Protein AF-A0A1C3NW20-F1 (afdb_monomer)

InterPro domains:
  IPR013974 SAF domain [PF08666] (63-124)
  IPR013974 SAF domain [SM00858] (60-125)

Radius of gyration: 45.61 Å; Cα contacts (8 Å, |Δi|>4): 147; chains: 1; bounding box: 89×59×156 Å

Secondary structure (DSSP, 8-state):
---------------PPPPPP-------TTHHHHHHHHHHHHHHHHHHHHHHHHHH---EEEEEESS-B-TTPBP-GGGEEEEEE---HHHHTTBPBGGGGGGGTTPBBSS-B-TTPBPBTTSBPPS----PPP------TTSSPPP-TT---------------TT------------------------------

Nearest PDB structures (foldseek):
  1b7j-assembly1_A  TM=8.913E-01  e=4.590E-04  Zoarces americanus
  2wqp-assembly1_A-2  TM=8.809E-01  e=3.814E-04  Neisseria meningitidis serogroup B
  9msi-assembly1_A  TM=8.848E-01  e=1.484E-03  Zoarces americanus
  1wvo-assembly1_A  TM=7.548E-01  e=4.239E-03  Homo sapiens
  3upy-assembly1_B  TM=7.332E-01  e=3.915E-02  Brucella abortus 2308

Organism: NCBI:txid1839754

Sequence (197 aa):
MTGLTPAVAVSEKPAAPPSPPARRLTPPRWRDSRLLVGVLLVLVSVVVGARLFATADRSHDWVAATVDLPAGHVVVAANLTTTSARLRSTTADRYFPGERRSALVGAMLARPVSAGELLSGADFVRDTVSPTRLVAIVVKDGRAPALTPGDHVDVFVLQRSGMAPAGAAAAGAAGAGAVAGCRSADWAGAAHAERQW

Solvent-accessible surface area (backbone atoms only — not comparable to full-atom values): 13302 Å² total; per-residue (Å²): 136,88,81,88,76,81,82,80,78,80,80,78,73,78,84,74,78,89,75,80,81,85,80,77,81,71,83,70,89,65,54,59,63,61,48,49,53,51,51,50,52,50,50,50,50,50,52,51,50,50,49,53,50,55,68,70,63,62,60,44,49,26,28,19,28,63,44,72,42,39,41,66,40,64,38,46,73,87,45,52,41,71,44,76,45,77,66,58,75,90,58,43,80,49,41,45,47,39,90,54,52,72,77,47,48,71,41,36,25,61,41,67,46,50,53,69,38,70,46,38,73,80,40,40,61,61,92,80,60,70,92,75,80,89,75,88,81,86,76,61,91,88,75,63,76,95,80,58,96,60,65,87,78,89,84,83,84,82,78,79,92,61,91,72,72,92,80,75,76,90,82,81,78,91,75,74,78,79,74,76,73,77,72,77,75,80,74,80,78,85,79,89,75,79,89,85,135

pLDDT: mean 72.37, std 17.54, range [33.38, 97.56]

Structure (mmCIF, N/CA/C/O backbone):
data_AF-A0A1C3NW20-F1
#
_entry.id   AF-A0A1C3NW20-F1
#
loop_
_atom_site.group_PDB
_atom_site.id
_atom_site.type_symbol
_atom_site.label_atom_id
_atom_site.label_alt_id
_atom_site.label_comp_id
_atom_site.label_asym_id
_atom_site.label_entity_id
_atom_site.label_seq_id
_atom_site.pdbx_PDB_ins_code
_atom_site.Cartn_x
_atom_site.Cartn_y
_atom_site.Cartn_z
_atom_site.occupancy
_atom_site.B_iso_or_equiv
_atom_site.auth_seq_id
_atom_site.auth_comp_id
_atom_site.auth_asym_id
_atom_site.auth_atom_id
_atom_site.pdbx_PDB_model_num
ATOM 1 N N . MET A 1 1 ? -49.509 -20.116 124.103 1.00 44.12 1 MET A N 1
ATOM 2 C CA . MET A 1 1 ? -49.914 -20.685 122.802 1.00 44.12 1 MET A CA 1
ATOM 3 C C . MET A 1 1 ? -50.180 -19.518 121.862 1.00 44.12 1 MET A C 1
ATOM 5 O O . MET A 1 1 ? -51.130 -18.790 122.083 1.00 44.12 1 MET A O 1
ATOM 9 N N . THR A 1 2 ? -49.133 -19.037 121.195 1.00 56.06 2 THR A N 1
ATOM 10 C CA . THR A 1 2 ? -48.871 -19.230 119.753 1.00 56.06 2 THR A CA 1
ATOM 11 C C . THR A 1 2 ? -49.855 -18.475 118.860 1.00 56.06 2 THR A C 1
ATOM 13 O O . THR A 1 2 ? -51.002 -18.870 118.706 1.00 56.06 2 THR A O 1
ATOM 16 N N . GLY A 1 3 ? -49.346 -17.411 118.245 1.00 51.25 3 GLY A N 1
ATOM 17 C CA . GLY A 1 3 ? -50.003 -16.638 117.199 1.00 51.25 3 GLY A CA 1
ATOM 18 C C . GLY A 1 3 ? -49.001 -15.660 116.593 1.00 51.25 3 GLY A C 1
ATOM 19 O O . GLY A 1 3 ? -49.115 -14.458 116.788 1.00 51.25 3 GLY A O 1
ATOM 20 N N . LEU A 1 4 ? -47.953 -16.188 115.951 1.00 57.50 4 LEU A N 1
ATOM 21 C CA . LEU A 1 4 ? -47.067 -15.410 115.085 1.00 57.50 4 LEU A CA 1
ATOM 22 C C . LEU A 1 4 ? -47.855 -15.065 113.820 1.00 57.50 4 LEU A C 1
ATOM 24 O O . LEU A 1 4 ? -48.080 -15.934 112.980 1.00 57.50 4 LEU A O 1
ATOM 28 N N . THR A 1 5 ? -48.278 -13.813 113.687 1.00 70.94 5 THR A N 1
ATOM 29 C CA . THR A 1 5 ? -48.803 -13.297 112.421 1.00 70.94 5 THR A CA 1
ATOM 30 C C . THR A 1 5 ? -47.618 -12.797 111.589 1.00 70.94 5 THR A C 1
ATOM 32 O O . THR A 1 5 ? -46.845 -11.973 112.083 1.00 70.94 5 THR A O 1
ATOM 35 N N . PRO A 1 6 ? -47.414 -13.300 110.361 1.00 67.69 6 PRO A N 1
ATOM 36 C CA . PRO A 1 6 ? -46.265 -12.942 109.542 1.00 67.69 6 PRO A CA 1
ATOM 37 C C . PRO A 1 6 ? -46.377 -11.501 109.036 1.00 67.69 6 PRO A C 1
ATOM 39 O O . PRO A 1 6 ? -47.430 -11.061 108.575 1.00 67.69 6 PRO A O 1
ATOM 42 N N . ALA A 1 7 ? -45.259 -10.780 109.097 1.00 60.03 7 ALA A N 1
ATOM 43 C CA . ALA A 1 7 ? -45.099 -9.487 108.457 1.00 60.03 7 ALA A CA 1
ATOM 44 C C . ALA A 1 7 ? -45.099 -9.678 106.932 1.00 60.03 7 ALA A C 1
ATOM 46 O O . ALA A 1 7 ? -44.186 -10.283 106.369 1.00 60.03 7 ALA A O 1
ATOM 47 N N . VAL A 1 8 ? -46.128 -9.168 106.255 1.00 64.69 8 VAL A N 1
ATOM 48 C CA . VAL A 1 8 ? -46.128 -9.023 104.797 1.00 64.69 8 VAL A CA 1
ATOM 49 C C . VAL A 1 8 ? -45.186 -7.873 104.455 1.00 64.69 8 VAL A C 1
ATOM 51 O O . VAL A 1 8 ? -45.525 -6.704 104.617 1.00 64.69 8 VAL A O 1
ATOM 54 N N . ALA A 1 9 ? -43.980 -8.205 104.000 1.00 59.81 9 ALA A N 1
ATOM 55 C CA . ALA A 1 9 ? -43.104 -7.249 103.342 1.00 59.81 9 ALA A CA 1
ATOM 56 C C . ALA A 1 9 ? -43.677 -6.959 101.947 1.00 59.81 9 ALA A C 1
ATOM 58 O O . ALA A 1 9 ? -43.598 -7.790 101.041 1.00 59.81 9 ALA A O 1
ATOM 59 N N . VAL A 1 10 ? -44.292 -5.788 101.778 1.00 64.75 10 VAL A N 1
ATOM 60 C CA . VAL A 1 10 ? -44.679 -5.272 100.463 1.00 64.75 10 VAL A CA 1
ATOM 61 C C . VAL A 1 10 ? -43.393 -4.950 99.705 1.00 64.75 10 VAL A C 1
ATOM 63 O O . VAL A 1 10 ? -42.645 -4.049 100.070 1.00 64.75 10 VAL A O 1
ATOM 66 N N . SER A 1 11 ? -43.104 -5.739 98.673 1.00 58.38 11 SER A N 1
ATOM 67 C CA . SER A 1 11 ? -41.983 -5.508 97.766 1.00 58.38 11 SER A CA 1
ATOM 68 C C . SER A 1 11 ? -42.363 -4.369 96.818 1.00 58.38 11 SER A C 1
ATOM 70 O O . SER A 1 11 ? -43.006 -4.580 95.789 1.00 58.38 11 SER A O 1
ATOM 72 N N . GLU A 1 12 ? -42.037 -3.137 97.200 1.00 62.25 12 GLU A N 1
ATOM 73 C CA . GLU A 1 12 ? -42.232 -1.966 96.350 1.00 62.25 12 GLU A CA 1
ATOM 74 C C . GLU A 1 12 ? -41.162 -1.985 95.247 1.00 62.25 12 GLU A C 1
ATOM 76 O O . GLU A 1 12 ? -40.008 -1.600 95.432 1.00 62.25 12 GLU A O 1
ATOM 81 N N . LYS A 1 13 ? -41.525 -2.549 94.090 1.00 57.31 13 LYS A N 1
ATOM 82 C CA . LYS A 1 13 ? -40.693 -2.558 92.885 1.00 57.31 13 LYS A CA 1
ATOM 83 C C . LYS A 1 13 ? -40.463 -1.103 92.446 1.00 57.31 13 LYS A C 1
ATOM 85 O O . LYS A 1 13 ? -41.448 -0.436 92.127 1.00 57.31 13 LYS A O 1
ATOM 90 N N . PRO A 1 14 ? -39.214 -0.605 92.377 1.00 58.75 14 PRO A N 1
ATOM 91 C CA . PRO A 1 14 ? -38.958 0.771 91.970 1.00 58.75 14 PRO A CA 1
ATOM 92 C C . PRO A 1 14 ? -39.521 1.024 90.570 1.00 58.75 14 PRO A C 1
ATOM 94 O O . PRO A 1 14 ? -39.273 0.247 89.642 1.00 58.75 14 PRO A O 1
ATOM 97 N N . ALA A 1 15 ? -40.287 2.103 90.418 1.00 66.25 15 ALA A N 1
ATOM 98 C CA . ALA A 1 15 ? -40.759 2.566 89.122 1.00 66.25 15 ALA A CA 1
ATOM 99 C C . ALA A 1 15 ? -39.546 2.904 88.238 1.00 66.25 15 ALA A C 1
ATOM 101 O O . ALA A 1 15 ? -38.813 3.857 88.498 1.00 66.25 15 ALA A O 1
ATOM 102 N N . ALA A 1 16 ? -39.307 2.088 87.209 1.00 68.81 16 ALA A N 1
ATOM 103 C CA . ALA A 1 16 ? -38.271 2.350 86.219 1.00 68.81 16 ALA A CA 1
ATOM 104 C C . ALA A 1 16 ? -38.636 3.609 85.404 1.00 68.81 16 ALA A C 1
ATOM 106 O O . ALA A 1 16 ? -39.808 3.778 85.052 1.00 68.81 16 ALA A O 1
ATOM 107 N N . PRO A 1 17 ? -37.670 4.492 85.088 1.00 71.56 17 PRO A N 1
ATOM 108 C CA . PRO A 1 17 ? -37.952 5.716 84.348 1.00 71.56 17 PRO A CA 1
ATOM 109 C C . PRO A 1 17 ? -38.406 5.403 82.909 1.00 71.56 17 PRO A C 1
ATOM 111 O O . PRO A 1 17 ? -37.966 4.405 82.330 1.00 71.56 17 PRO A O 1
ATOM 114 N N . PRO A 1 18 ? -39.263 6.247 82.302 1.00 72.38 18 PRO A N 1
ATOM 115 C CA . PRO A 1 18 ? -39.730 6.047 80.935 1.00 72.38 18 PRO A CA 1
ATOM 116 C C . PRO A 1 18 ? -38.555 6.140 79.953 1.00 72.38 18 PRO A C 1
ATOM 118 O O . PRO A 1 18 ? -37.886 7.169 79.850 1.00 72.38 18 PRO A O 1
ATOM 121 N N . SER A 1 19 ? -38.295 5.054 79.226 1.00 70.94 19 SER A N 1
ATOM 122 C CA . SER A 1 19 ? -37.288 5.010 78.169 1.00 70.94 19 SER A CA 1
ATOM 123 C C . SER A 1 19 ? -37.811 5.686 76.889 1.00 70.94 19 SER A C 1
ATOM 125 O O . SER A 1 19 ? -38.985 5.535 76.541 1.00 70.94 19 SER A O 1
ATOM 127 N N . PRO A 1 20 ? -36.970 6.463 76.178 1.00 76.00 20 PRO A N 1
ATOM 128 C CA . PRO A 1 20 ? -37.405 7.229 75.015 1.00 76.00 20 PRO A CA 1
ATOM 129 C C . PRO A 1 20 ? -37.846 6.309 73.862 1.00 76.00 20 PRO A C 1
ATOM 131 O O . PRO A 1 20 ? -37.256 5.244 73.658 1.00 76.00 20 PRO A O 1
ATOM 134 N N . PRO A 1 21 ? -38.866 6.707 73.078 1.00 71.00 21 PRO A N 1
ATOM 135 C CA . PRO A 1 21 ? -39.421 5.866 72.025 1.00 71.00 21 PRO A CA 1
ATOM 136 C C . 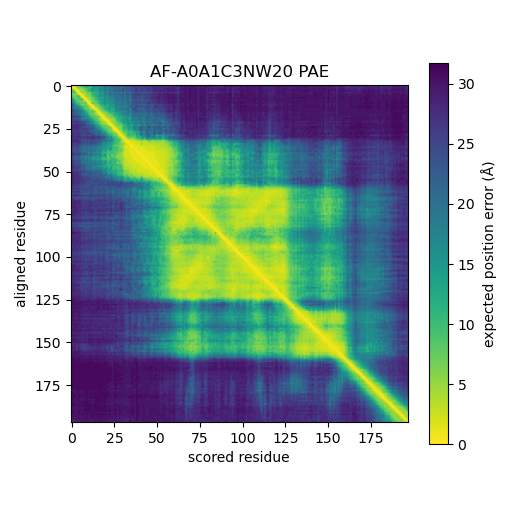PRO A 1 21 ? -38.376 5.548 70.949 1.00 71.00 21 PRO A C 1
ATOM 138 O O . PRO A 1 21 ? -37.660 6.425 70.460 1.00 71.00 21 PRO A O 1
ATOM 141 N N . ALA A 1 22 ? -38.312 4.274 70.553 1.00 70.38 22 ALA A N 1
ATOM 142 C CA . ALA A 1 22 ? -37.385 3.775 69.546 1.00 70.38 22 ALA A CA 1
ATOM 143 C C . ALA A 1 22 ? -37.666 4.409 68.171 1.00 70.38 22 ALA A C 1
ATOM 145 O O . ALA A 1 22 ? -38.625 4.065 67.476 1.00 70.38 22 ALA A O 1
ATOM 146 N N . ARG A 1 23 ? -36.801 5.337 67.760 1.00 65.19 23 ARG A N 1
ATOM 147 C CA . ARG A 1 23 ? -36.881 6.020 66.467 1.00 65.19 23 ARG A CA 1
ATOM 148 C C . ARG A 1 23 ? -36.368 5.089 65.366 1.00 65.19 23 ARG A C 1
ATOM 150 O O . ARG A 1 23 ? -35.165 4.971 65.149 1.00 65.19 23 ARG A O 1
ATOM 157 N N . ARG A 1 24 ? -37.282 4.404 64.673 1.00 68.06 24 ARG A N 1
ATOM 158 C CA . ARG A 1 24 ? -36.949 3.612 63.479 1.00 68.06 24 ARG A CA 1
ATOM 159 C C . ARG A 1 24 ? -36.437 4.552 62.389 1.00 68.06 24 ARG A C 1
ATOM 161 O O . ARG A 1 24 ? -37.110 5.509 62.015 1.00 68.06 24 ARG A O 1
ATOM 168 N N . LEU A 1 25 ? -35.228 4.285 61.907 1.00 65.50 25 LEU A N 1
ATOM 169 C CA . LEU A 1 25 ? -34.622 5.016 60.802 1.00 65.50 25 LEU A CA 1
ATOM 170 C C . LEU A 1 25 ? -35.363 4.646 59.513 1.00 65.50 25 LEU A C 1
ATOM 172 O O . LEU A 1 25 ? -35.169 3.564 58.963 1.00 65.50 25 LEU A O 1
ATOM 176 N N . THR A 1 26 ? -36.233 5.538 59.043 1.00 64.25 26 THR A N 1
ATOM 177 C CA . THR A 1 26 ? -36.821 5.441 57.704 1.00 64.25 26 THR A CA 1
ATOM 178 C C . THR A 1 26 ? -35.690 5.472 56.671 1.00 64.25 26 THR A C 1
ATOM 180 O O . THR A 1 26 ? -34.837 6.363 56.751 1.00 64.25 26 THR A O 1
ATOM 183 N N . PRO A 1 27 ? -35.645 4.537 55.703 1.00 59.59 27 PRO A N 1
ATOM 184 C CA . PRO A 1 27 ? -34.605 4.538 54.686 1.00 59.59 27 PRO A CA 1
ATOM 185 C C . PRO A 1 27 ? -34.677 5.851 53.887 1.00 59.59 27 PRO A C 1
ATOM 187 O O . PRO A 1 27 ? -35.744 6.210 53.379 1.00 59.59 27 PRO A O 1
ATOM 190 N N . PRO A 1 28 ? -33.573 6.610 53.790 1.00 59.81 28 PRO A N 1
ATOM 191 C CA . PRO A 1 28 ? -33.590 7.915 53.151 1.00 59.81 28 PRO A CA 1
ATOM 192 C C . PRO A 1 28 ? -33.742 7.761 51.631 1.00 59.81 28 PRO A C 1
ATOM 194 O O . PRO A 1 28 ? -32.767 7.491 50.932 1.00 59.81 28 PRO A O 1
ATOM 197 N N . ARG A 1 29 ? -34.947 8.027 51.101 1.00 60.78 29 ARG A N 1
ATOM 198 C CA . ARG A 1 29 ? -35.266 8.119 49.651 1.00 60.78 29 ARG A CA 1
ATOM 199 C C . ARG A 1 29 ? -34.625 9.336 48.949 1.00 60.78 29 ARG A C 1
ATOM 201 O O . ARG A 1 29 ? -35.020 9.714 47.858 1.00 60.78 29 ARG A O 1
ATOM 208 N N . TRP A 1 30 ? -33.639 9.969 49.587 1.00 55.12 30 TRP A N 1
ATOM 209 C CA . TRP A 1 30 ? -32.898 11.130 49.081 1.00 55.12 30 TRP A CA 1
ATOM 210 C C . TRP A 1 30 ? -31.513 10.757 48.531 1.00 55.12 30 TRP A C 1
ATOM 212 O O . TRP A 1 30 ? -30.824 11.581 47.935 1.00 55.12 30 TRP A O 1
ATOM 222 N N . ARG A 1 31 ? -31.091 9.498 48.721 1.00 56.81 31 ARG A N 1
ATOM 223 C CA . ARG A 1 31 ? -29.823 8.985 48.189 1.00 56.81 31 ARG A CA 1
ATOM 224 C C . ARG A 1 31 ? -29.805 8.844 46.670 1.00 56.81 31 ARG A C 1
ATOM 226 O O . ARG A 1 31 ? -28.712 8.801 46.114 1.00 56.81 31 ARG A O 1
ATOM 233 N N . ASP A 1 32 ? -30.955 8.864 46.005 1.00 68.12 32 ASP A N 1
ATOM 234 C CA . ASP A 1 32 ? -30.998 8.662 44.558 1.00 68.12 32 ASP A CA 1
ATOM 235 C C . ASP A 1 32 ? -30.478 9.862 43.769 1.00 68.12 32 ASP A C 1
ATOM 237 O O . ASP A 1 32 ? -29.877 9.654 42.727 1.00 68.12 32 ASP A O 1
ATOM 241 N N . SER A 1 33 ? -30.574 11.100 44.272 1.00 76.75 33 SER A N 1
ATOM 242 C CA . SER A 1 33 ? -29.979 12.262 43.589 1.00 76.75 33 SER A CA 1
ATOM 243 C C . SER A 1 33 ? -28.453 12.266 43.690 1.00 76.75 33 SER A C 1
ATOM 245 O O . SER A 1 33 ? -27.768 12.496 42.698 1.00 76.75 33 SER A O 1
ATOM 247 N N . ARG A 1 34 ? -27.897 11.949 44.868 1.00 83.12 34 ARG A N 1
ATOM 248 C CA . ARG A 1 34 ? -26.442 11.827 45.059 1.00 83.12 34 ARG A CA 1
ATOM 249 C C . ARG A 1 34 ? -25.863 10.633 44.299 1.00 83.12 34 ARG A C 1
ATOM 251 O O . ARG A 1 34 ? -24.769 10.755 43.754 1.00 83.12 34 ARG A O 1
ATOM 258 N N . LEU A 1 35 ? -26.592 9.516 44.228 1.00 83.88 35 LEU A N 1
ATOM 259 C CA . LEU A 1 35 ? -26.231 8.383 43.374 1.00 83.88 35 LEU A CA 1
ATOM 260 C C . LEU A 1 35 ? -26.319 8.751 41.892 1.00 83.88 35 LEU A C 1
ATOM 262 O O . LEU A 1 35 ? -25.371 8.469 41.169 1.00 83.88 35 LEU A O 1
ATOM 266 N N . LEU A 1 36 ? -27.381 9.437 41.450 1.00 88.81 36 LEU A N 1
ATOM 267 C CA . LEU A 1 36 ? -27.505 9.898 40.063 1.00 88.81 36 LEU A CA 1
ATOM 268 C C . LEU A 1 36 ? -26.339 10.797 39.673 1.00 88.81 36 LEU A C 1
ATOM 270 O O . LEU A 1 36 ? -25.757 10.608 38.615 1.00 88.81 36 LEU A O 1
ATOM 274 N N . VAL A 1 37 ? -25.991 11.761 40.530 1.00 92.44 37 VAL A N 1
ATOM 275 C CA . VAL A 1 37 ? -24.878 12.684 40.283 1.00 92.44 37 VAL A CA 1
ATOM 276 C C . VAL A 1 37 ? -23.560 11.919 40.208 1.00 92.44 37 VAL A C 1
ATOM 278 O O . VAL A 1 37 ? -22.782 12.159 39.291 1.00 92.44 37 VAL A O 1
ATOM 281 N N . GLY A 1 38 ? -23.322 10.969 41.117 1.00 92.62 38 GLY A N 1
ATOM 282 C CA . GLY A 1 38 ? -22.131 10.119 41.074 1.00 92.62 38 GLY A CA 1
ATOM 283 C C . GLY A 1 38 ? -22.049 9.289 39.791 1.00 92.62 38 GLY A C 1
ATOM 284 O O . GLY A 1 38 ? -21.021 9.299 39.119 1.00 92.62 38 GLY A O 1
ATOM 285 N N . VAL A 1 39 ? -23.141 8.625 39.407 1.00 94.00 39 VAL A N 1
ATOM 286 C CA . VAL A 1 39 ? -23.215 7.819 38.178 1.00 94.00 39 VAL A CA 1
ATOM 287 C C . VAL A 1 39 ? -23.048 8.690 36.937 1.00 94.00 39 VAL A C 1
ATOM 289 O O . VAL A 1 39 ? -22.293 8.326 36.040 1.00 94.00 39 VAL A O 1
ATOM 292 N N . LEU A 1 40 ? -23.692 9.856 36.893 1.00 95.31 40 LEU A N 1
ATOM 293 C CA . LEU A 1 40 ? -23.540 10.811 35.800 1.00 95.31 40 LEU A CA 1
ATOM 294 C C . LEU A 1 40 ? -22.082 11.261 35.676 1.00 95.31 40 LEU A C 1
ATOM 296 O O . LEU A 1 40 ? -21.550 11.303 34.572 1.00 95.31 40 LEU A O 1
ATOM 300 N N . LEU A 1 41 ? -21.417 11.540 36.799 1.00 96.00 41 LEU A N 1
ATOM 301 C CA . LEU A 1 41 ? -20.014 11.947 36.816 1.00 96.00 41 LEU A CA 1
ATOM 302 C C . LEU A 1 41 ? -19.091 10.833 36.304 1.00 96.00 41 LEU A C 1
ATOM 304 O O . LEU A 1 41 ? -18.188 11.098 35.511 1.00 96.00 41 LEU A O 1
ATOM 308 N N . VAL A 1 42 ? -19.355 9.583 36.696 1.00 96.38 42 VAL A N 1
ATOM 309 C CA . VAL A 1 42 ? -18.644 8.408 36.172 1.00 96.38 42 VAL A CA 1
ATOM 310 C C . VAL A 1 42 ? -18.890 8.254 34.670 1.00 96.38 42 VAL A C 1
ATOM 312 O O . VAL A 1 42 ? -17.927 8.120 33.924 1.00 96.38 42 VAL A O 1
ATOM 315 N N . LEU A 1 43 ? -20.138 8.337 34.200 1.00 97.56 43 LEU A N 1
ATOM 316 C CA . LEU A 1 43 ? -20.468 8.244 32.773 1.00 97.56 43 LEU A CA 1
ATOM 317 C C . LEU A 1 43 ? -19.779 9.339 31.958 1.00 97.56 43 LEU A C 1
ATOM 319 O O . LEU A 1 43 ? -19.196 9.043 30.920 1.00 97.56 43 LEU A O 1
ATOM 323 N N . VAL A 1 44 ? -19.791 10.585 32.435 1.00 97.31 44 VAL A N 1
ATOM 324 C CA . VAL A 1 44 ? -19.083 11.695 31.783 1.00 97.31 44 VAL A CA 1
ATOM 325 C C . VAL A 1 44 ? -17.585 11.413 31.738 1.00 97.31 44 VAL A C 1
ATOM 327 O O . VAL A 1 44 ? -16.977 11.552 30.680 1.00 97.31 44 VAL A O 1
ATOM 330 N N . SER A 1 45 ? -16.989 10.964 32.843 1.00 96.00 45 SER A N 1
ATOM 331 C CA . SER A 1 45 ? -15.567 10.617 32.887 1.00 96.00 45 SER A CA 1
ATOM 332 C C . SER A 1 45 ? -15.218 9.490 31.908 1.00 96.00 45 SER A C 1
ATOM 334 O O . SER A 1 45 ? -14.243 9.610 31.166 1.00 96.00 45 SER A O 1
ATOM 336 N N . VAL A 1 46 ? -16.049 8.446 31.824 1.00 96.62 46 VAL A N 1
ATOM 337 C CA . VAL A 1 46 ? -15.877 7.330 30.882 1.00 96.62 46 VAL A CA 1
ATOM 338 C C . VAL A 1 46 ? -16.035 7.798 29.438 1.00 96.62 46 VAL A C 1
ATOM 340 O O . VAL A 1 46 ? -15.206 7.454 28.603 1.00 96.62 46 VAL A O 1
ATOM 343 N N . VAL A 1 47 ? -17.048 8.610 29.127 1.00 95.25 47 VAL A N 1
ATOM 344 C CA . VAL A 1 47 ? -17.274 9.136 27.770 1.00 95.25 47 VAL A CA 1
ATOM 345 C C . VAL A 1 47 ? -16.129 10.045 27.338 1.00 95.25 47 VAL A C 1
ATOM 347 O O . VAL A 1 47 ? -15.652 9.924 26.211 1.00 95.25 47 VAL A O 1
ATOM 350 N N . VAL A 1 48 ? -15.657 10.929 28.221 1.00 94.12 48 VAL A N 1
ATOM 351 C CA . VAL A 1 48 ? -14.507 11.801 27.952 1.00 94.12 48 VAL A CA 1
ATOM 352 C C . VAL A 1 48 ? -13.240 10.969 27.769 1.00 94.12 48 VAL A C 1
ATOM 354 O O . VAL A 1 48 ? -12.522 11.185 26.797 1.00 94.12 48 VAL A O 1
ATOM 357 N N . GLY A 1 49 ? -12.993 9.985 28.638 1.00 89.19 49 GLY A N 1
ATOM 358 C CA . GLY A 1 49 ? -11.850 9.077 28.529 1.00 89.19 49 GLY A CA 1
ATOM 359 C C . GLY A 1 49 ? -11.871 8.261 27.237 1.00 89.19 49 GLY A C 1
ATOM 360 O O . GLY A 1 49 ? -10.882 8.237 26.509 1.00 89.19 49 GLY A O 1
ATOM 361 N N . ALA A 1 50 ? -13.018 7.672 26.896 1.00 89.12 50 ALA A N 1
ATOM 362 C CA . ALA A 1 50 ? -13.216 6.920 25.661 1.00 89.12 50 ALA A CA 1
ATOM 363 C C . ALA A 1 50 ? -13.064 7.811 24.422 1.00 89.12 50 ALA A C 1
ATOM 365 O O . ALA A 1 50 ? -12.434 7.402 23.451 1.00 89.12 50 ALA A O 1
ATOM 366 N N . ARG A 1 51 ? -13.577 9.049 24.456 1.00 83.88 51 ARG A N 1
ATOM 367 C CA . ARG A 1 51 ? -13.375 10.034 23.383 1.00 83.88 51 ARG A CA 1
ATOM 368 C C . ARG A 1 51 ? -11.902 10.395 23.223 1.00 83.88 51 ARG A C 1
ATOM 370 O O . ARG A 1 51 ? -11.420 10.393 22.095 1.00 83.88 51 ARG A O 1
ATOM 377 N N . LEU A 1 52 ? -11.187 10.668 24.314 1.00 84.81 52 LEU A N 1
ATOM 378 C CA . LEU A 1 52 ? -9.751 10.961 24.276 1.00 84.81 52 LEU A CA 1
ATOM 379 C C . LEU A 1 52 ? -8.966 9.783 23.691 1.00 84.81 52 LEU A C 1
ATOM 381 O O . LEU A 1 52 ? -8.147 9.972 22.792 1.00 84.81 52 LEU A O 1
ATOM 385 N N . PHE A 1 53 ? -9.272 8.568 24.144 1.00 81.44 53 PHE A N 1
ATOM 386 C CA . PHE A 1 53 ? -8.639 7.348 23.658 1.00 81.44 53 PHE A CA 1
ATOM 387 C C . PHE A 1 53 ? -8.930 7.113 22.168 1.00 81.44 53 PHE A C 1
ATOM 389 O O . PHE A 1 53 ? -8.002 6.912 21.391 1.00 81.44 53 PHE A O 1
ATOM 396 N N . ALA A 1 54 ? -10.182 7.279 21.734 1.00 72.19 54 ALA A N 1
ATOM 397 C CA . ALA A 1 54 ? -10.567 7.182 20.326 1.00 72.19 54 ALA A CA 1
ATOM 398 C C . ALA A 1 54 ? -9.888 8.249 19.449 1.00 72.19 54 ALA A C 1
ATOM 400 O O . ALA A 1 54 ? -9.515 7.978 18.311 1.00 72.19 54 ALA A O 1
ATOM 401 N N . THR A 1 55 ? -9.677 9.469 19.960 1.00 62.69 55 THR A N 1
ATOM 402 C CA . THR A 1 55 ? -8.937 10.500 19.208 1.00 62.69 55 THR A CA 1
ATOM 403 C C . THR A 1 55 ? -7.440 10.220 19.107 1.00 62.69 55 THR A C 1
ATOM 405 O O . THR A 1 55 ? -6.807 10.693 18.155 1.00 62.69 55 THR A O 1
ATOM 408 N N . ALA A 1 56 ? -6.886 9.479 20.072 1.00 62.97 56 ALA A N 1
ATOM 409 C CA . ALA A 1 56 ? -5.500 9.031 20.075 1.00 62.97 56 ALA A CA 1
ATOM 410 C C . ALA A 1 56 ? -5.292 7.822 19.149 1.00 62.97 56 ALA A C 1
ATOM 412 O O . ALA A 1 56 ? -4.240 7.731 18.511 1.00 62.97 56 ALA A O 1
ATOM 413 N N . ASP A 1 57 ? -6.304 6.964 19.021 1.00 62.53 57 ASP A N 1
ATOM 414 C CA . ASP A 1 57 ? -6.306 5.753 18.194 1.00 62.53 57 ASP A CA 1
ATOM 415 C C . ASP A 1 57 ? -6.706 6.006 16.730 1.00 62.53 57 ASP A C 1
ATOM 417 O O . ASP A 1 57 ? -7.322 5.176 16.067 1.00 62.53 57 ASP A O 1
ATOM 421 N N . ARG A 1 58 ? -6.356 7.182 16.192 1.00 62.62 58 ARG A N 1
ATOM 422 C CA . ARG A 1 58 ? -6.555 7.496 14.771 1.00 62.62 58 ARG A CA 1
ATOM 423 C C . ARG A 1 58 ? -5.605 6.669 13.905 1.00 62.62 58 ARG A C 1
ATOM 425 O O . ARG A 1 58 ? -4.536 7.130 13.504 1.00 62.62 58 ARG A O 1
ATOM 432 N N . SER A 1 59 ? -6.011 5.437 13.645 1.00 65.69 59 SER A N 1
ATOM 433 C CA . SER A 1 59 ? -5.535 4.632 12.530 1.00 65.69 59 SER A CA 1
ATOM 434 C C . SER A 1 59 ? -6.223 5.149 11.270 1.00 65.69 59 SER A C 1
ATOM 436 O O . SER A 1 59 ? -7.444 5.285 11.241 1.00 65.69 59 SER A O 1
ATOM 438 N N . HIS A 1 60 ? -5.434 5.508 10.264 1.00 73.50 60 HIS A N 1
ATOM 439 C CA . HIS A 1 60 ? -5.946 5.890 8.952 1.00 73.50 60 HIS A CA 1
ATOM 440 C C . HIS A 1 60 ? -5.696 4.739 7.979 1.00 73.50 60 HIS A C 1
ATOM 442 O O . HIS A 1 60 ? -4.704 4.015 8.118 1.00 73.50 60 HIS A O 1
ATOM 448 N N . ASP A 1 61 ? -6.600 4.567 7.020 1.00 83.00 61 ASP A N 1
ATOM 449 C CA . ASP A 1 61 ? -6.452 3.569 5.968 1.00 83.00 61 ASP A CA 1
ATOM 450 C C . ASP A 1 61 ? -5.512 4.106 4.888 1.00 83.00 61 ASP A C 1
ATOM 452 O O . ASP A 1 61 ? -5.709 5.200 4.352 1.00 83.00 61 ASP A O 1
ATOM 456 N N . TRP A 1 62 ? -4.486 3.327 4.559 1.00 86.75 62 TRP A N 1
ATOM 457 C CA . TRP A 1 62 ? -3.481 3.661 3.551 1.00 86.75 62 TRP A CA 1
ATOM 458 C C . TRP A 1 62 ? -3.484 2.623 2.440 1.00 86.75 62 TRP A C 1
ATOM 460 O O . TRP A 1 62 ? -3.801 1.455 2.670 1.00 86.75 62 TRP A O 1
ATOM 470 N N . VAL A 1 63 ? -3.120 3.037 1.228 1.00 88.44 63 VAL A N 1
ATOM 471 C CA . VAL A 1 63 ? -3.006 2.109 0.100 1.00 88.44 63 VAL A CA 1
ATOM 472 C C . VAL A 1 63 ? -1.679 1.349 0.179 1.00 88.44 63 VAL A C 1
ATOM 474 O O . VAL A 1 63 ? -0.612 1.959 0.273 1.00 88.44 63 VAL A O 1
ATOM 477 N N . ALA A 1 64 ? -1.756 0.022 0.107 1.00 90.94 64 ALA A N 1
ATOM 478 C CA . ALA A 1 64 ? -0.621 -0.893 0.094 1.00 90.94 64 ALA A CA 1
ATOM 479 C C . ALA A 1 64 ? -0.650 -1.805 -1.142 1.00 90.94 64 ALA A C 1
ATOM 481 O O . ALA A 1 64 ? -1.716 -2.062 -1.713 1.00 90.94 64 ALA A O 1
ATOM 482 N N . ALA A 1 65 ? 0.516 -2.311 -1.539 1.00 90.50 65 ALA A N 1
ATOM 483 C CA . ALA A 1 65 ? 0.634 -3.297 -2.608 1.00 90.50 65 ALA A CA 1
ATOM 484 C C . ALA A 1 65 ? 0.200 -4.689 -2.118 1.00 90.50 65 ALA A C 1
ATOM 486 O O . ALA A 1 65 ? 0.549 -5.097 -1.010 1.00 90.50 65 ALA A O 1
ATOM 487 N N . THR A 1 66 ? -0.556 -5.438 -2.923 1.00 90.19 66 THR A N 1
ATOM 488 C CA . THR A 1 66 ? -0.942 -6.826 -2.584 1.00 90.19 66 THR A CA 1
ATOM 489 C C . THR A 1 66 ? 0.113 -7.857 -2.963 1.00 90.19 66 THR A C 1
ATOM 491 O O . THR A 1 66 ? 0.190 -8.910 -2.337 1.00 90.19 66 THR A O 1
ATOM 494 N N . VAL A 1 67 ? 0.912 -7.559 -3.983 1.00 88.25 67 VAL A N 1
ATOM 495 C CA . VAL A 1 67 ? 1.956 -8.424 -4.540 1.00 88.25 67 VAL A CA 1
ATOM 496 C C . VAL A 1 67 ? 3.221 -7.603 -4.770 1.00 88.25 67 VAL A C 1
ATOM 498 O O . VAL A 1 67 ? 3.191 -6.380 -4.640 1.00 88.25 67 VAL A O 1
ATOM 501 N N . ASP A 1 68 ? 4.327 -8.258 -5.109 1.00 87.25 68 ASP A N 1
ATOM 502 C CA . ASP A 1 68 ? 5.530 -7.552 -5.543 1.00 87.25 68 ASP A CA 1
ATOM 503 C C . ASP A 1 68 ? 5.282 -6.933 -6.926 1.00 87.25 68 ASP A C 1
ATOM 505 O O . ASP A 1 68 ? 4.950 -7.634 -7.886 1.00 87.25 68 ASP A O 1
ATOM 509 N N . LEU A 1 69 ? 5.399 -5.607 -7.024 1.00 88.19 69 LEU A N 1
ATOM 510 C CA . LEU A 1 69 ? 5.237 -4.865 -8.271 1.00 88.19 69 LEU A CA 1
ATOM 511 C C . LEU A 1 69 ? 6.612 -4.395 -8.762 1.00 88.19 69 LEU A C 1
ATOM 513 O O . LEU A 1 69 ? 7.283 -3.627 -8.065 1.00 88.19 69 LEU A O 1
ATOM 517 N N . PRO A 1 70 ? 7.034 -4.794 -9.973 1.00 86.94 70 PRO A N 1
ATOM 518 C CA . PRO A 1 70 ? 8.293 -4.335 -10.533 1.00 86.94 70 PRO A CA 1
ATOM 519 C C . PRO A 1 70 ? 8.208 -2.871 -10.987 1.00 86.94 70 PRO A C 1
ATOM 521 O O . PRO A 1 70 ? 7.131 -2.309 -11.207 1.00 86.94 70 PRO A O 1
ATOM 524 N N . ALA A 1 71 ? 9.373 -2.245 -11.172 1.00 85.56 71 ALA A N 1
ATOM 525 C CA . ALA A 1 71 ? 9.442 -0.931 -11.803 1.00 85.56 71 ALA A CA 1
ATOM 526 C C . ALA A 1 71 ? 8.875 -0.989 -13.231 1.00 85.56 71 ALA A C 1
ATOM 528 O O . ALA A 1 71 ? 9.051 -1.970 -13.951 1.00 85.56 71 ALA A O 1
ATOM 529 N N . GLY A 1 72 ? 8.193 0.073 -13.644 1.00 83.19 72 GLY A N 1
ATOM 530 C CA . GLY A 1 72 ? 7.519 0.161 -14.935 1.00 83.19 72 GLY A CA 1
ATOM 531 C C . GLY A 1 72 ? 6.183 -0.578 -15.010 1.00 83.19 72 GLY A C 1
ATOM 532 O O . GLY A 1 72 ? 5.504 -0.488 -16.032 1.00 83.19 72 GLY A O 1
ATOM 533 N N . HIS A 1 73 ? 5.768 -1.266 -13.943 1.00 85.81 73 HIS A N 1
ATOM 534 C CA . HIS A 1 73 ? 4.460 -1.910 -13.889 1.00 85.81 73 HIS A CA 1
ATOM 535 C C . HIS A 1 73 ? 3.335 -0.874 -13.827 1.00 85.81 73 HIS A C 1
ATOM 537 O O . HIS A 1 73 ? 3.419 0.107 -13.083 1.00 85.81 73 HIS A O 1
ATOM 543 N N . VAL A 1 74 ? 2.264 -1.112 -14.586 1.00 88.06 74 VAL A N 1
ATOM 544 C CA . VAL A 1 74 ? 1.045 -0.294 -14.544 1.00 88.06 74 VAL A CA 1
ATOM 545 C C . VAL A 1 74 ? 0.132 -0.827 -13.449 1.00 88.06 74 VAL A C 1
ATOM 547 O O . VAL A 1 74 ? -0.287 -1.988 -13.469 1.00 88.06 74 VAL A O 1
ATOM 550 N N . VAL A 1 75 ? -0.192 0.023 -12.479 1.00 89.00 75 VAL A N 1
ATOM 551 C CA . VAL A 1 75 ? -1.025 -0.362 -11.340 1.00 89.00 75 VAL A CA 1
ATO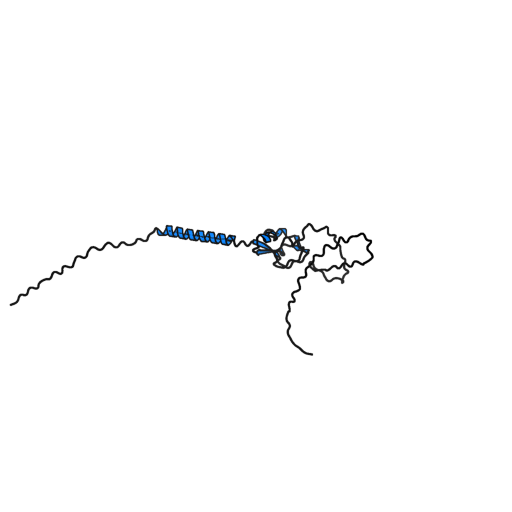M 552 C C . VAL A 1 75 ? -2.457 -0.625 -11.785 1.00 89.00 75 VAL A C 1
ATOM 554 O O . VAL A 1 75 ? -3.099 0.205 -12.428 1.00 89.00 75 VAL A O 1
ATOM 557 N N . VAL A 1 76 ? -2.984 -1.775 -11.372 1.00 89.94 76 VAL A N 1
ATOM 558 C CA . VAL A 1 76 ? -4.388 -2.158 -11.548 1.00 89.94 76 VAL A CA 1
ATOM 559 C C . VAL A 1 76 ? -5.070 -2.306 -10.193 1.00 89.94 76 VAL A C 1
ATOM 561 O O . VAL A 1 76 ? -4.416 -2.549 -9.183 1.00 89.94 76 VAL A O 1
ATOM 564 N N . ALA A 1 77 ? -6.400 -2.202 -10.162 1.00 88.06 77 ALA A N 1
ATOM 565 C CA . ALA A 1 77 ? -7.168 -2.251 -8.916 1.00 88.06 77 ALA A CA 1
ATOM 566 C C . ALA A 1 77 ? -6.960 -3.548 -8.104 1.00 88.06 77 ALA A C 1
ATOM 568 O O . ALA A 1 77 ? -7.017 -3.505 -6.882 1.00 88.06 77 ALA A O 1
ATOM 569 N N . ALA A 1 78 ? -6.681 -4.677 -8.767 1.00 88.44 78 ALA A N 1
ATOM 570 C CA . ALA A 1 78 ? -6.403 -5.960 -8.111 1.00 88.44 78 ALA A CA 1
ATOM 571 C C . ALA A 1 78 ? -5.061 -5.988 -7.349 1.00 88.44 78 ALA A C 1
ATOM 573 O O . ALA A 1 78 ? -4.875 -6.803 -6.447 1.00 88.44 78 ALA A O 1
ATOM 574 N N . ASN A 1 79 ? -4.141 -5.082 -7.690 1.00 87.62 79 ASN A N 1
ATOM 575 C CA . ASN A 1 79 ? -2.806 -5.007 -7.099 1.00 87.62 79 ASN A CA 1
ATOM 576 C C . ASN A 1 79 ? -2.760 -4.121 -5.840 1.00 87.62 79 ASN A C 1
ATOM 578 O O . ASN A 1 79 ? -1.699 -3.949 -5.241 1.00 87.62 79 ASN A O 1
ATOM 582 N N . LEU A 1 80 ? -3.896 -3.523 -5.463 1.00 88.81 80 LEU A N 1
ATOM 583 C CA . LEU A 1 80 ? -4.003 -2.559 -4.377 1.00 88.81 80 LEU A CA 1
ATOM 584 C C . LEU A 1 80 ? -4.895 -3.098 -3.262 1.00 88.81 80 LEU A C 1
ATOM 586 O O . LEU A 1 80 ? -5.995 -3.595 -3.505 1.00 88.81 80 LEU A O 1
ATOM 590 N N . THR A 1 81 ? -4.451 -2.918 -2.027 1.00 89.75 81 THR A N 1
ATOM 591 C CA . THR A 1 81 ? -5.245 -3.165 -0.823 1.00 89.75 81 THR A CA 1
ATOM 592 C C . THR A 1 81 ? -5.196 -1.954 0.098 1.00 89.75 81 THR A C 1
ATOM 594 O O . THR A 1 81 ? -4.376 -1.052 -0.075 1.00 89.75 81 THR A O 1
ATOM 597 N N . THR A 1 82 ? -6.108 -1.903 1.060 1.00 87.00 82 THR A N 1
ATOM 598 C CA . THR A 1 82 ? -6.138 -0.878 2.102 1.00 87.00 82 THR A CA 1
ATOM 599 C C . THR A 1 82 ? -5.681 -1.493 3.412 1.00 87.00 82 THR A C 1
ATOM 601 O O . THR A 1 82 ? -6.296 -2.444 3.893 1.00 87.00 82 THR A O 1
ATOM 604 N N . THR A 1 83 ? -4.622 -0.936 3.988 1.00 83.62 83 THR A N 1
ATOM 605 C CA . THR A 1 83 ? -4.066 -1.365 5.270 1.00 83.62 83 THR A CA 1
ATOM 606 C C . THR A 1 83 ? -4.161 -0.220 6.267 1.00 83.62 83 THR A C 1
ATOM 608 O O . THR A 1 83 ? -3.715 0.897 5.997 1.00 83.62 83 THR A O 1
ATOM 611 N N . SER A 1 84 ? -4.715 -0.504 7.445 1.00 78.50 84 SER A N 1
ATOM 612 C CA . SER A 1 84 ? -4.778 0.449 8.551 1.00 78.50 84 SER A CA 1
ATOM 613 C C . SER A 1 84 ? -3.392 0.608 9.178 1.00 78.50 84 SER A C 1
ATOM 615 O O . SER A 1 84 ? -2.852 -0.347 9.744 1.00 78.50 84 SER A O 1
ATOM 617 N N . ALA A 1 85 ? -2.809 1.805 9.099 1.00 77.81 85 ALA A N 1
ATOM 618 C CA . ALA A 1 85 ? -1.504 2.090 9.692 1.00 77.81 85 ALA A CA 1
ATOM 619 C C . ALA A 1 85 ? -1.469 3.476 10.346 1.00 77.81 85 ALA A C 1
ATOM 621 O O . ALA A 1 85 ? -2.079 4.444 9.882 1.00 77.81 85 ALA A O 1
ATOM 622 N N . ARG A 1 86 ? -0.723 3.588 11.449 1.00 75.44 86 ARG A N 1
ATOM 623 C CA . ARG A 1 86 ? -0.550 4.850 12.172 1.00 75.44 86 ARG A CA 1
ATOM 624 C C . ARG A 1 86 ? 0.735 5.533 11.726 1.00 75.44 86 ARG A C 1
ATOM 626 O O . ARG A 1 86 ? 1.809 5.283 12.270 1.00 75.44 86 ARG A O 1
ATOM 633 N N . LEU A 1 87 ? 0.621 6.411 10.736 1.00 71.94 87 LEU A N 1
ATOM 634 C CA . LEU A 1 87 ? 1.733 7.247 10.297 1.00 71.94 87 LEU A CA 1
ATOM 635 C C . LEU A 1 87 ? 1.788 8.534 11.122 1.00 71.94 87 LEU A C 1
ATOM 637 O O . LEU A 1 87 ? 0.765 9.117 11.484 1.00 71.94 87 LEU A O 1
ATOM 641 N N . ARG A 1 88 ? 3.004 9.005 11.410 1.00 73.94 88 ARG A N 1
ATOM 642 C CA . ARG A 1 88 ? 3.204 10.352 11.957 1.00 73.94 88 ARG A CA 1
ATOM 643 C C . ARG A 1 88 ? 2.755 11.368 10.900 1.00 73.94 88 ARG A C 1
ATOM 645 O O . ARG A 1 88 ? 3.039 11.183 9.719 1.00 73.94 88 ARG A O 1
ATOM 652 N N . SER A 1 89 ? 2.109 12.453 11.326 1.00 70.69 89 SER A N 1
ATOM 653 C CA . SER A 1 89 ? 1.551 13.487 10.436 1.00 70.69 89 SER A CA 1
ATOM 654 C C . SER A 1 89 ? 2.537 14.003 9.381 1.00 70.69 89 SER A C 1
ATOM 656 O O . SER A 1 89 ? 2.155 14.213 8.242 1.00 70.69 89 SER A O 1
ATOM 658 N N . THR A 1 90 ? 3.821 14.129 9.718 1.00 73.75 90 THR A N 1
ATOM 659 C CA . THR A 1 90 ? 4.862 14.597 8.789 1.00 73.75 90 THR A CA 1
ATOM 660 C C . THR A 1 90 ? 5.179 13.628 7.649 1.00 73.75 90 THR A C 1
ATOM 662 O O . THR A 1 90 ? 5.730 14.038 6.630 1.00 73.75 90 THR A O 1
ATOM 665 N N . THR A 1 91 ? 4.899 12.336 7.823 1.00 75.06 91 THR A N 1
ATOM 666 C CA . THR A 1 91 ? 5.137 11.306 6.802 1.00 75.06 91 THR A CA 1
ATOM 667 C C . THR A 1 91 ? 3.851 10.956 6.056 1.00 75.06 91 THR A C 1
ATOM 669 O O . THR A 1 91 ? 3.916 10.620 4.880 1.00 75.06 91 THR A O 1
ATOM 672 N N . ALA A 1 92 ? 2.698 11.104 6.715 1.00 75.31 92 ALA A N 1
ATOM 673 C CA . ALA A 1 92 ? 1.362 10.853 6.179 1.00 75.31 92 ALA A CA 1
ATOM 674 C C . ALA A 1 92 ? 1.105 11.546 4.825 1.00 75.31 92 ALA A C 1
ATOM 676 O O . ALA A 1 92 ? 0.583 10.915 3.914 1.00 75.31 92 ALA A O 1
ATOM 677 N N . ASP A 1 93 ? 1.562 12.791 4.651 1.00 79.56 93 ASP A N 1
ATOM 678 C CA . ASP 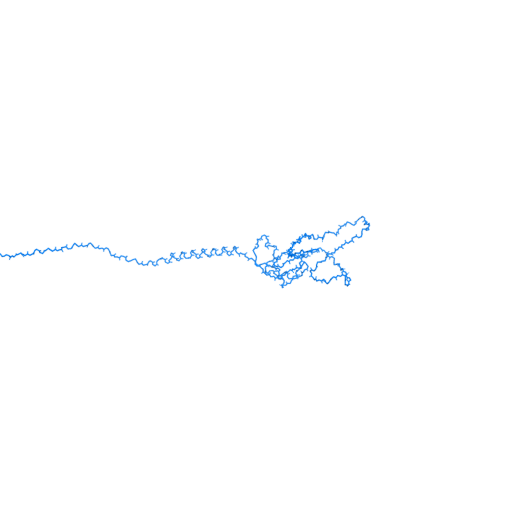A 1 93 ? 1.361 13.563 3.411 1.00 79.56 93 ASP A CA 1
ATOM 679 C C . ASP A 1 93 ? 2.032 12.953 2.167 1.00 79.56 93 ASP A C 1
ATOM 681 O O . ASP A 1 93 ? 1.688 13.306 1.038 1.00 79.56 93 ASP A O 1
ATOM 685 N N . ARG A 1 94 ? 3.007 12.052 2.346 1.00 83.56 94 ARG A N 1
ATOM 686 C CA . ARG A 1 94 ? 3.725 11.407 1.234 1.00 83.56 94 ARG A CA 1
ATOM 687 C C . ARG A 1 94 ? 3.029 10.150 0.720 1.00 83.56 94 ARG A C 1
ATOM 689 O O . ARG A 1 94 ? 3.314 9.741 -0.404 1.00 83.56 94 ARG A O 1
ATOM 696 N N . TYR A 1 95 ? 2.152 9.556 1.525 1.00 86.19 95 TYR A N 1
ATOM 697 C CA . TYR A 1 95 ? 1.475 8.301 1.218 1.00 86.19 95 TYR A CA 1
ATOM 698 C C . TYR A 1 95 ? 0.053 8.538 0.722 1.00 86.19 95 TYR A C 1
ATOM 700 O O . TYR A 1 95 ? -0.573 9.564 1.005 1.00 86.19 95 TYR A O 1
ATOM 708 N N . PHE A 1 96 ? -0.468 7.577 -0.035 1.00 84.81 96 PHE A N 1
ATOM 709 C CA . PHE A 1 96 ? -1.827 7.669 -0.550 1.00 84.81 96 PHE A CA 1
ATOM 710 C C . PHE A 1 96 ? -2.847 7.132 0.458 1.00 84.81 96 PHE A C 1
ATOM 712 O O . PHE A 1 96 ? -2.733 5.981 0.890 1.00 84.81 96 PHE A O 1
ATOM 719 N N . PRO A 1 97 ? -3.862 7.935 0.820 1.00 86.06 97 PRO A N 1
ATOM 720 C CA . PRO A 1 97 ? -4.923 7.484 1.704 1.00 86.06 97 PRO A CA 1
ATOM 721 C C . PRO A 1 97 ? -5.872 6.543 0.941 1.00 86.06 97 PRO A C 1
ATOM 723 O O . PRO A 1 97 ? -6.013 6.647 -0.286 1.00 86.06 97 PRO A O 1
ATOM 726 N N . GLY A 1 98 ? -6.497 5.605 1.653 1.00 83.12 98 GLY A N 1
ATOM 727 C CA . GLY A 1 98 ? -7.276 4.501 1.081 1.00 83.12 98 GLY A CA 1
ATOM 728 C C . GLY A 1 98 ? -8.400 4.939 0.133 1.00 83.12 98 GLY A C 1
ATOM 729 O O . GLY A 1 98 ? -8.681 4.266 -0.862 1.00 83.12 98 GLY A O 1
ATOM 730 N N . GLU A 1 99 ? -8.992 6.109 0.366 1.00 83.44 99 GLU A N 1
ATOM 731 C CA . GLU A 1 99 ? -10.078 6.676 -0.441 1.00 83.44 99 GLU A CA 1
ATOM 732 C C . GLU A 1 99 ? -9.604 7.092 -1.840 1.00 83.44 99 GLU A C 1
ATOM 734 O O . GLU A 1 99 ? -10.394 7.121 -2.784 1.00 83.44 99 GLU A O 1
ATOM 739 N N . ARG A 1 100 ? -8.303 7.376 -2.001 1.00 82.62 100 ARG A N 1
ATOM 740 C CA . ARG A 1 100 ? -7.685 7.762 -3.280 1.00 82.62 100 ARG A CA 1
ATOM 741 C C . ARG A 1 100 ? -7.111 6.584 -4.069 1.00 82.62 100 ARG A C 1
ATOM 743 O O . ARG A 1 100 ? -6.464 6.808 -5.090 1.00 82.62 100 ARG A O 1
ATOM 750 N N . ARG A 1 101 ? -7.391 5.336 -3.676 1.00 84.69 101 ARG A N 1
ATOM 751 C CA . ARG A 1 101 ? -6.908 4.130 -4.382 1.00 84.69 101 ARG A CA 1
ATOM 752 C C . ARG A 1 101 ? -7.213 4.119 -5.884 1.00 84.69 101 ARG A C 1
ATOM 754 O O . ARG A 1 101 ? -6.400 3.657 -6.672 1.00 84.69 101 ARG A O 1
ATOM 761 N N . SER A 1 102 ? -8.374 4.633 -6.293 1.00 84.69 102 SER A N 1
ATOM 762 C CA . SER A 1 102 ? -8.807 4.635 -7.695 1.00 84.69 102 SER A CA 1
ATOM 763 C C . SER A 1 102 ? -7.975 5.572 -8.565 1.00 84.69 102 SER A C 1
ATOM 765 O O . SER A 1 102 ? -7.808 5.295 -9.746 1.00 84.69 102 SER A O 1
ATOM 767 N N . ALA A 1 103 ? -7.411 6.634 -7.986 1.00 85.81 103 ALA A N 1
ATOM 768 C CA . ALA A 1 103 ? -6.547 7.573 -8.698 1.00 85.81 103 ALA A CA 1
ATOM 769 C C . ALA A 1 103 ? -5.173 6.976 -9.046 1.00 85.81 103 ALA A C 1
ATOM 771 O O . ALA A 1 103 ? -4.470 7.519 -9.889 1.00 85.81 103 ALA A O 1
ATOM 772 N N . LEU A 1 104 ? -4.789 5.873 -8.396 1.00 85.19 104 LEU A N 1
ATOM 773 C CA . LEU A 1 104 ? -3.530 5.173 -8.659 1.00 85.19 104 LEU A CA 1
ATOM 774 C C . LEU A 1 104 ? -3.645 4.171 -9.808 1.00 85.19 104 LEU A C 1
ATOM 776 O O . LEU A 1 104 ? -2.632 3.719 -10.331 1.00 85.19 104 LEU A O 1
ATOM 780 N N . VAL A 1 105 ? -4.865 3.803 -10.203 1.00 88.06 105 VAL A N 1
ATOM 781 C CA . VAL A 1 105 ? -5.081 2.846 -11.288 1.00 88.06 105 VAL A CA 1
ATOM 782 C C . VAL A 1 105 ? -4.661 3.484 -12.610 1.00 88.06 105 VAL A C 1
ATOM 784 O O . VAL A 1 105 ? -5.115 4.572 -12.952 1.00 88.06 105 VAL A O 1
ATOM 787 N N . GLY A 1 106 ? -3.794 2.801 -13.354 1.00 85.88 106 GLY A N 1
ATOM 788 C CA . GLY A 1 106 ? -3.199 3.306 -14.592 1.00 85.88 106 GLY A CA 1
ATOM 789 C C . GLY A 1 106 ? -1.895 4.083 -14.393 1.00 85.88 106 GLY A C 1
ATOM 790 O O . GLY A 1 106 ? -1.215 4.363 -15.377 1.00 85.88 106 GLY A O 1
ATOM 791 N N . ALA A 1 107 ? -1.503 4.388 -13.152 1.00 87.00 107 ALA A N 1
ATOM 792 C CA . ALA A 1 107 ? -0.203 4.987 -12.877 1.00 87.00 107 ALA A CA 1
ATOM 793 C C . ALA A 1 107 ? 0.917 3.942 -13.017 1.00 87.00 107 ALA A C 1
ATOM 795 O O . ALA A 1 107 ? 0.746 2.768 -12.678 1.00 87.00 107 ALA A O 1
ATOM 796 N N . MET A 1 108 ? 2.073 4.379 -13.514 1.00 86.88 108 MET A N 1
ATOM 797 C CA . MET A 1 108 ? 3.243 3.528 -13.735 1.00 86.88 108 MET A CA 1
ATOM 798 C C . MET A 1 108 ? 4.239 3.690 -12.587 1.00 86.88 108 MET A C 1
ATOM 800 O O . MET A 1 108 ? 4.557 4.817 -12.195 1.00 86.88 108 MET A O 1
ATOM 804 N N . LEU A 1 109 ? 4.746 2.581 -12.051 1.00 88.44 109 LEU A N 1
ATOM 805 C CA . LEU A 1 109 ? 5.772 2.615 -11.006 1.00 88.44 109 LEU A CA 1
ATOM 806 C C . LEU A 1 109 ? 7.124 3.057 -11.578 1.00 88.44 109 LEU A C 1
ATOM 808 O O . LEU A 1 109 ? 7.557 2.582 -12.625 1.00 88.44 109 LEU A O 1
ATOM 812 N N . ALA A 1 110 ? 7.824 3.932 -10.864 1.00 86.69 110 ALA A N 1
ATOM 813 C CA . ALA A 1 110 ? 9.200 4.334 -11.152 1.00 86.69 110 ALA A CA 1
ATOM 814 C C . ALA A 1 110 ? 10.241 3.428 -10.473 1.00 86.69 110 ALA A C 1
ATOM 816 O O . ALA A 1 110 ? 11.401 3.409 -10.879 1.00 86.69 110 ALA A O 1
ATOM 817 N N . ARG A 1 111 ? 9.843 2.682 -9.437 1.00 86.31 111 ARG A N 1
ATOM 818 C CA . ARG A 1 111 ? 10.706 1.776 -8.667 1.00 86.31 111 ARG A CA 1
ATOM 819 C C . ARG A 1 111 ? 9.964 0.485 -8.324 1.00 86.31 111 ARG A C 1
ATOM 821 O O . ARG A 1 111 ? 8.737 0.503 -8.332 1.00 86.31 111 ARG A O 1
ATOM 828 N N . PRO A 1 112 ? 10.668 -0.608 -7.994 1.00 87.50 112 PRO A N 1
ATOM 829 C CA . PRO A 1 112 ? 10.009 -1.787 -7.452 1.00 87.50 112 PRO A CA 1
ATOM 830 C C . PRO A 1 112 ? 9.423 -1.486 -6.064 1.00 87.50 112 PRO A C 1
ATOM 832 O O . PRO A 1 112 ? 10.034 -0.745 -5.278 1.00 87.50 112 PRO A O 1
ATOM 835 N N . VAL A 1 113 ? 8.254 -2.067 -5.795 1.00 89.56 113 VAL A N 1
ATOM 836 C CA . VAL A 1 113 ? 7.507 -1.987 -4.531 1.00 89.56 113 VAL A CA 1
ATOM 837 C C . VAL A 1 113 ? 7.149 -3.407 -4.105 1.00 89.56 113 VAL A C 1
ATOM 839 O O . VAL A 1 113 ? 6.630 -4.181 -4.912 1.00 89.56 113 VAL A O 1
ATOM 842 N N . SER A 1 114 ? 7.434 -3.758 -2.855 1.00 89.75 114 SER A N 1
ATOM 843 C CA . SER A 1 114 ? 7.188 -5.110 -2.342 1.00 89.75 114 SER A CA 1
ATOM 844 C C . SER A 1 114 ? 5.754 -5.304 -1.846 1.00 89.75 114 SER A C 1
ATOM 846 O O . SER A 1 114 ? 5.061 -4.350 -1.481 1.00 89.75 114 SER A O 1
ATOM 848 N N . ALA A 1 115 ? 5.311 -6.557 -1.775 1.00 87.94 115 ALA A N 1
ATOM 849 C CA . ALA A 1 115 ? 4.027 -6.915 -1.189 1.00 87.94 115 ALA A CA 1
ATOM 850 C C . ALA A 1 115 ? 3.905 -6.376 0.252 1.00 87.94 115 ALA A C 1
ATOM 852 O O . ALA A 1 115 ? 4.796 -6.549 1.085 1.00 87.94 115 ALA A O 1
ATOM 853 N N . GLY A 1 116 ? 2.787 -5.716 0.553 1.00 86.81 116 GLY A N 1
ATOM 854 C CA . GLY A 1 116 ? 2.515 -5.087 1.847 1.00 86.81 116 GLY A CA 1
ATOM 855 C C . GLY A 1 116 ? 3.177 -3.721 2.060 1.00 86.81 116 GLY A C 1
ATOM 856 O O . GLY A 1 116 ? 2.922 -3.088 3.086 1.00 86.81 116 GLY A O 1
ATOM 857 N N . GLU A 1 117 ? 3.987 -3.233 1.117 1.00 88.88 117 GLU A N 1
ATOM 858 C CA . GLU A 1 117 ? 4.576 -1.895 1.189 1.00 88.88 117 GLU A CA 1
ATOM 859 C C . GLU A 1 117 ? 3.518 -0.810 0.911 1.00 88.88 117 GLU A C 1
ATOM 861 O O . GLU A 1 117 ? 2.628 -0.971 0.071 1.00 88.88 117 GLU A O 1
ATOM 866 N N . LEU A 1 118 ? 3.601 0.300 1.653 1.00 89.75 118 LEU A N 1
ATOM 867 C CA . LEU A 1 118 ? 2.717 1.455 1.491 1.00 89.75 118 LEU A CA 1
ATOM 868 C C . LEU A 1 118 ? 3.157 2.299 0.299 1.00 89.75 118 LEU A C 1
ATOM 870 O O . LEU A 1 118 ? 4.323 2.682 0.218 1.00 89.75 118 LEU A O 1
ATOM 874 N N . LEU A 1 119 ? 2.212 2.671 -0.565 1.00 88.06 119 LEU A N 1
ATOM 875 C CA . LEU A 1 119 ? 2.533 3.435 -1.767 1.00 88.06 119 LEU A CA 1
ATOM 876 C C . LEU A 1 119 ? 2.702 4.924 -1.456 1.00 88.06 119 LEU A C 1
ATOM 878 O O . LEU A 1 119 ? 1.806 5.589 -0.916 1.00 88.06 119 LEU A O 1
ATOM 882 N N . SER A 1 120 ? 3.853 5.450 -1.855 1.00 89.00 120 SER A N 1
ATOM 883 C CA . SER A 1 120 ? 4.239 6.852 -1.774 1.00 89.00 120 SER A CA 1
ATOM 884 C C . SER A 1 120 ? 4.157 7.523 -3.143 1.00 89.00 120 SER A C 1
ATOM 886 O O . SER A 1 120 ? 4.391 6.916 -4.186 1.00 89.00 120 SER A O 1
ATOM 888 N N . GLY A 1 121 ? 3.907 8.832 -3.163 1.00 84.94 121 GLY A N 1
ATOM 889 C CA . GLY A 1 121 ? 3.948 9.632 -4.395 1.00 84.94 121 GLY A CA 1
ATOM 890 C C . GLY A 1 121 ? 5.316 9.675 -5.090 1.00 84.94 121 GLY A C 1
ATOM 891 O O . GLY A 1 121 ? 5.409 10.180 -6.208 1.00 84.94 121 GLY A O 1
ATOM 892 N N . ALA A 1 122 ? 6.380 9.205 -4.435 1.00 84.56 122 ALA A N 1
ATOM 893 C CA . ALA A 1 122 ? 7.707 9.052 -5.033 1.00 84.56 122 ALA A CA 1
ATOM 894 C C . ALA A 1 122 ? 7.881 7.723 -5.789 1.00 84.56 122 ALA A C 1
ATOM 896 O O . ALA A 1 122 ? 8.828 7.597 -6.562 1.00 84.56 122 ALA A O 1
ATOM 897 N N . ASP A 1 123 ? 6.984 6.756 -5.583 1.00 87.12 123 ASP A N 1
ATOM 898 C CA . ASP A 1 123 ? 7.097 5.428 -6.190 1.00 87.12 123 ASP A CA 1
ATOM 899 C C . ASP A 1 123 ? 6.573 5.405 -7.627 1.00 87.12 123 ASP A C 1
ATOM 901 O O . ASP A 1 123 ? 6.822 4.456 -8.364 1.00 87.12 123 ASP A O 1
ATOM 905 N N . PHE A 1 124 ? 5.876 6.465 -8.038 1.00 86.94 124 PHE A N 1
ATOM 906 C CA . PHE A 1 124 ? 5.279 6.615 -9.356 1.00 86.94 124 PHE A CA 1
ATOM 907 C C . PHE A 1 124 ? 6.129 7.481 -10.277 1.00 86.94 124 PHE A C 1
ATOM 909 O O . PHE A 1 124 ? 6.764 8.454 -9.855 1.00 86.94 124 PHE A O 1
ATOM 916 N N . VAL A 1 125 ? 6.083 7.153 -11.567 1.00 83.38 125 VAL A N 1
ATOM 917 C CA . VAL A 1 125 ? 6.619 8.008 -12.623 1.00 83.38 125 VAL A CA 1
ATOM 918 C C . VAL A 1 125 ? 5.848 9.324 -12.597 1.00 83.38 125 VAL A C 1
ATOM 920 O O . VAL A 1 125 ? 4.621 9.346 -12.661 1.00 83.38 125 VAL A O 1
ATOM 923 N N . ARG A 1 126 ? 6.572 10.436 -12.477 1.00 76.81 126 ARG A N 1
ATOM 924 C CA . ARG A 1 126 ? 5.984 11.771 -12.591 1.00 76.81 126 ARG A CA 1
ATOM 925 C C . ARG A 1 126 ? 5.904 12.145 -14.061 1.00 76.81 126 ARG A C 1
ATOM 927 O O . ARG A 1 126 ? 6.896 11.979 -14.761 1.00 76.81 126 ARG A O 1
ATOM 934 N N . ASP A 1 127 ? 4.779 12.717 -14.491 1.00 64.31 127 ASP A N 1
ATOM 935 C CA . ASP A 1 127 ? 4.539 13.172 -15.875 1.00 64.31 127 ASP A CA 1
ATOM 936 C C . ASP A 1 127 ? 5.638 14.095 -16.433 1.00 64.31 127 ASP A C 1
ATOM 938 O O . ASP A 1 127 ? 5.780 14.254 -17.641 1.00 64.31 127 ASP A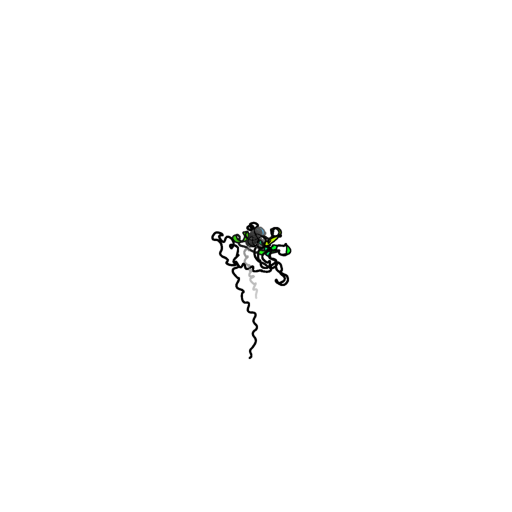 O 1
ATOM 942 N N . THR A 1 128 ? 6.476 14.674 -15.573 1.00 55.06 128 THR A N 1
ATOM 943 C CA . THR A 1 128 ? 7.659 15.456 -15.949 1.00 55.06 128 THR A CA 1
ATOM 944 C C . THR A 1 128 ? 8.862 14.594 -16.349 1.00 55.06 128 THR A C 1
ATOM 946 O O . THR A 1 128 ? 10.001 14.961 -16.051 1.00 55.06 128 THR A O 1
ATOM 949 N N . VAL A 1 129 ? 8.654 13.442 -16.991 1.00 55.56 129 VAL A N 1
ATOM 950 C CA . VAL A 1 129 ? 9.767 12.687 -17.577 1.00 55.56 129 VAL A CA 1
ATOM 951 C C . VAL A 1 129 ? 10.382 13.570 -18.662 1.00 55.56 129 VAL A C 1
ATOM 953 O O . VAL A 1 129 ? 9.702 13.952 -19.615 1.00 55.56 129 VAL A O 1
ATOM 956 N N . SER A 1 130 ? 11.665 13.924 -18.509 1.00 56.88 130 SER A N 1
ATOM 957 C CA . SER A 1 130 ? 12.447 14.566 -19.572 1.00 56.88 130 SER A CA 1
ATOM 958 C C . SER A 1 130 ? 12.181 13.852 -20.899 1.00 56.88 130 SER A C 1
ATOM 960 O O . SER A 1 130 ? 12.077 12.623 -20.888 1.00 56.88 130 SER A O 1
ATOM 962 N N . PRO A 1 131 ? 12.073 14.576 -22.029 1.00 57.03 131 PRO A N 1
ATOM 963 C CA . PRO A 1 131 ? 11.675 14.003 -23.312 1.00 57.03 131 PRO A CA 1
ATOM 964 C C . PRO A 1 131 ? 12.530 12.773 -23.624 1.00 57.03 131 PRO A C 1
ATOM 966 O O . PRO A 1 131 ? 13.706 12.875 -23.971 1.00 57.03 131 PRO A O 1
ATOM 969 N N . THR A 1 132 ? 11.943 11.596 -23.428 1.00 66.25 132 THR A N 1
ATOM 970 C CA . THR A 1 132 ? 12.642 10.325 -23.572 1.00 66.25 132 THR A CA 1
ATOM 971 C C . THR A 1 132 ? 12.446 9.869 -25.002 1.00 66.25 132 THR A C 1
ATOM 973 O O . THR A 1 132 ? 11.321 9.768 -25.491 1.00 66.25 132 THR A O 1
ATOM 976 N N . ARG A 1 133 ? 13.549 9.614 -25.704 1.00 72.12 133 ARG A N 1
ATOM 977 C CA . ARG A 1 133 ? 13.495 9.053 -27.051 1.00 72.12 133 ARG A CA 1
ATOM 978 C C . ARG A 1 133 ? 13.359 7.541 -26.936 1.00 72.12 133 ARG A C 1
ATOM 980 O O . ARG A 1 133 ? 14.250 6.886 -26.406 1.00 72.12 133 ARG A O 1
ATOM 987 N N . LEU A 1 134 ? 12.264 6.995 -27.457 1.00 75.06 134 LEU A N 1
ATOM 988 C CA . LEU A 1 134 ? 12.108 5.550 -27.601 1.00 75.06 134 LEU A CA 1
ATOM 989 C C . LEU A 1 134 ? 13.175 5.021 -28.570 1.00 75.06 134 LEU A C 1
ATOM 991 O O . LEU A 1 134 ? 13.271 5.479 -29.711 1.00 75.06 134 LEU A O 1
ATOM 995 N N . VAL A 1 135 ? 13.977 4.065 -28.103 1.00 80.69 135 VAL A N 1
ATOM 996 C CA . VAL A 1 135 ? 14.975 3.348 -28.904 1.00 80.69 135 VAL A CA 1
ATOM 997 C C . VAL A 1 135 ? 14.603 1.872 -28.880 1.00 80.69 135 VAL A C 1
ATOM 999 O O . VAL A 1 135 ? 14.699 1.220 -27.845 1.00 80.69 135 VAL A O 1
ATOM 1002 N N . ALA A 1 136 ? 14.153 1.345 -30.017 1.00 83.62 136 ALA A N 1
ATOM 1003 C CA . ALA A 1 136 ? 13.858 -0.075 -30.151 1.00 83.62 136 ALA A CA 1
ATOM 1004 C C . ALA A 1 136 ? 15.166 -0.860 -30.330 1.00 83.62 136 ALA A C 1
ATOM 1006 O O . ALA A 1 136 ? 15.895 -0.645 -31.300 1.00 83.62 136 ALA A O 1
ATOM 1007 N N . ILE A 1 137 ? 15.458 -1.774 -29.403 1.00 83.62 137 ILE A N 1
ATOM 1008 C CA . ILE A 1 137 ? 16.580 -2.712 -29.506 1.00 83.62 137 ILE A CA 1
ATOM 1009 C C . ILE A 1 137 ? 16.027 -4.018 -30.072 1.00 83.62 137 ILE A C 1
ATOM 1011 O O . ILE A 1 137 ? 15.298 -4.738 -29.395 1.00 83.62 137 ILE A O 1
ATOM 1015 N N . VAL A 1 138 ? 16.353 -4.316 -31.329 1.00 84.38 138 VAL A N 1
ATOM 1016 C CA . VAL A 1 138 ? 15.947 -5.572 -31.968 1.00 84.38 138 VAL A CA 1
ATOM 1017 C C . VAL A 1 138 ? 16.962 -6.652 -31.614 1.00 84.38 138 VAL A C 1
ATOM 1019 O O . VAL A 1 138 ? 18.141 -6.543 -31.956 1.00 84.38 138 VAL A O 1
ATOM 1022 N N . VAL A 1 139 ? 16.499 -7.704 -30.944 1.00 85.62 139 VAL A N 1
ATOM 1023 C CA . VAL A 1 139 ? 17.301 -8.888 -30.625 1.00 85.62 139 VAL A CA 1
ATOM 1024 C C . VAL A 1 139 ? 16.894 -10.020 -31.562 1.00 85.62 139 VAL A C 1
ATOM 1026 O O . VAL A 1 139 ? 15.715 -10.215 -31.836 1.00 85.62 139 VAL A O 1
ATOM 1029 N N . LYS A 1 140 ? 17.876 -10.756 -32.088 1.00 84.94 140 LYS A N 1
ATOM 1030 C CA . LYS A 1 140 ? 17.623 -11.915 -32.953 1.00 84.94 140 LYS A CA 1
ATOM 1031 C C . LYS A 1 140 ? 17.034 -13.073 -32.139 1.00 84.94 140 LYS A C 1
ATOM 1033 O O . LYS A 1 140 ? 17.471 -13.304 -31.011 1.00 84.94 140 LYS A O 1
ATOM 1038 N N . ASP A 1 141 ? 16.126 -13.840 -32.739 1.00 78.94 141 ASP A N 1
ATOM 1039 C CA . ASP A 1 141 ? 15.549 -15.032 -32.108 1.00 78.94 141 ASP A CA 1
ATOM 1040 C C . ASP A 1 141 ? 16.636 -15.983 -31.581 1.00 78.94 141 ASP A C 1
ATOM 1042 O O . ASP A 1 141 ? 17.652 -16.234 -32.240 1.00 78.94 141 ASP A O 1
ATOM 1046 N N . GLY A 1 142 ? 16.441 -16.469 -30.353 1.00 82.75 142 GLY A N 1
ATOM 1047 C CA . GLY A 1 142 ? 17.385 -17.340 -29.647 1.00 82.75 142 GLY A CA 1
ATOM 1048 C C . GLY A 1 142 ? 18.596 -16.634 -29.020 1.00 82.75 142 GLY A C 1
ATOM 1049 O O . GLY A 1 142 ? 19.460 -17.309 -28.465 1.00 82.75 142 GLY A O 1
ATOM 1050 N N . ARG A 1 143 ? 18.697 -15.297 -29.095 1.00 82.88 143 ARG A N 1
ATOM 1051 C CA . ARG A 1 143 ? 19.765 -14.521 -28.427 1.00 82.88 143 ARG A CA 1
ATOM 1052 C C . ARG A 1 143 ? 19.353 -13.888 -27.099 1.00 82.88 143 ARG A C 1
ATOM 1054 O O . ARG A 1 143 ? 20.238 -13.457 -26.367 1.00 82.88 143 ARG A O 1
ATOM 1061 N N . ALA A 1 144 ? 18.062 -13.858 -26.787 1.00 83.69 144 ALA A N 1
ATOM 1062 C CA . ALA A 1 144 ? 17.540 -13.478 -25.479 1.00 83.69 144 ALA A CA 1
ATOM 1063 C C . ALA A 1 144 ? 16.655 -14.606 -24.924 1.00 83.69 144 ALA A C 1
ATOM 1065 O O . ALA A 1 144 ? 15.992 -15.291 -25.711 1.00 83.69 144 ALA A O 1
ATOM 1066 N N . PRO A 1 145 ? 16.641 -14.814 -23.595 1.00 85.00 145 PRO A N 1
ATOM 1067 C CA . PRO A 1 145 ? 15.624 -15.642 -22.956 1.00 85.00 145 PRO A CA 1
ATOM 1068 C C . PRO A 1 145 ? 14.232 -15.022 -23.158 1.00 85.00 145 PRO A C 1
ATOM 1070 O O . PRO A 1 145 ? 14.107 -13.861 -23.548 1.00 85.00 145 PRO A O 1
ATOM 1073 N N . ALA A 1 146 ? 13.177 -15.795 -22.896 1.00 86.69 146 ALA A N 1
ATOM 1074 C CA . ALA A 1 146 ? 11.823 -15.251 -22.876 1.00 86.69 146 ALA A CA 1
ATOM 1075 C C . ALA A 1 146 ? 11.732 -14.175 -21.782 1.00 86.69 146 ALA A C 1
ATOM 1077 O O . ALA A 1 146 ? 11.945 -14.485 -20.614 1.00 86.69 146 ALA A O 1
ATOM 1078 N N . LEU A 1 147 ? 11.457 -12.931 -22.181 1.00 83.81 147 LEU A N 1
ATOM 1079 C CA . LEU A 1 147 ? 11.308 -11.800 -21.269 1.00 83.81 147 LEU A CA 1
ATOM 1080 C C . LEU A 1 147 ? 9.834 -11.588 -20.935 1.00 83.81 147 LEU A C 1
ATOM 1082 O O . LEU A 1 147 ? 8.968 -11.627 -21.814 1.00 83.81 147 LEU A O 1
ATOM 1086 N N . THR A 1 148 ? 9.566 -11.311 -19.671 1.00 81.56 148 THR A N 1
ATOM 1087 C CA . THR A 1 148 ? 8.259 -10.930 -19.146 1.00 81.56 148 THR A CA 1
ATOM 1088 C C . THR A 1 148 ? 8.308 -9.510 -18.575 1.00 81.56 148 THR A C 1
ATOM 1090 O O . THR A 1 148 ? 9.382 -9.024 -18.206 1.00 81.56 148 THR A O 1
ATOM 1093 N N . PRO A 1 149 ? 7.175 -8.783 -18.532 1.00 74.62 149 PRO A N 1
ATOM 1094 C CA . PRO A 1 149 ? 7.134 -7.473 -17.893 1.00 74.62 149 PRO A CA 1
ATOM 1095 C C . PRO A 1 149 ? 7.643 -7.550 -16.449 1.00 74.62 149 PRO A C 1
ATOM 1097 O O . PRO A 1 149 ? 7.123 -8.323 -15.651 1.00 74.62 149 PRO A O 1
ATOM 1100 N N . GLY A 1 150 ? 8.647 -6.733 -16.131 1.00 73.94 150 GLY A N 1
ATOM 1101 C CA . GLY A 1 150 ? 9.311 -6.725 -14.827 1.00 73.94 150 GLY A CA 1
ATOM 1102 C C . GLY A 1 150 ? 10.701 -7.357 -14.807 1.00 73.94 150 GLY A C 1
ATOM 1103 O O . GLY A 1 150 ? 11.426 -7.143 -13.839 1.00 73.94 150 GLY A O 1
ATOM 1104 N N . ASP A 1 151 ? 11.102 -8.060 -15.870 1.00 82.06 151 ASP A N 1
ATOM 1105 C CA . ASP A 1 151 ? 12.462 -8.586 -15.978 1.00 82.06 151 ASP A CA 1
ATOM 1106 C C . ASP A 1 151 ? 13.500 -7.460 -16.052 1.00 82.06 151 ASP A C 1
ATOM 1108 O O . ASP A 1 151 ? 13.334 -6.450 -16.745 1.00 82.06 151 ASP A O 1
ATOM 1112 N N . HIS A 1 152 ? 14.609 -7.656 -15.341 1.00 79.06 152 HIS A N 1
ATOM 1113 C CA . HIS A 1 152 ? 15.717 -6.711 -15.309 1.00 79.06 152 HIS A CA 1
ATOM 1114 C C . HIS A 1 152 ? 16.672 -6.958 -16.478 1.00 79.06 152 HIS A C 1
ATOM 1116 O O . HIS A 1 152 ? 17.179 -8.064 -16.663 1.00 79.06 152 HIS A O 1
ATOM 1122 N N . VAL A 1 153 ? 16.934 -5.906 -17.258 1.00 84.81 153 VAL A N 1
ATOM 1123 C CA . VAL A 1 153 ? 17.840 -5.949 -18.409 1.00 84.81 153 VAL A CA 1
ATOM 1124 C C . VAL A 1 153 ? 18.902 -4.870 -18.255 1.00 84.81 153 VAL A C 1
ATOM 1126 O O . VAL A 1 153 ? 18.589 -3.680 -18.241 1.00 84.81 153 VAL A O 1
ATOM 1129 N N . ASP A 1 154 ? 20.164 -5.290 -18.201 1.00 86.12 154 ASP A N 1
ATOM 1130 C CA . ASP A 1 154 ? 21.303 -4.378 -18.197 1.00 86.12 154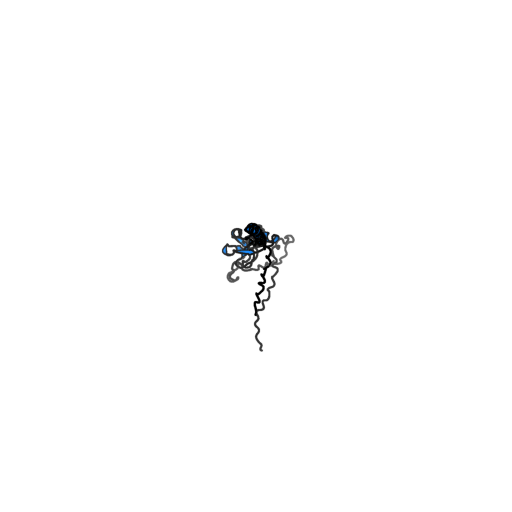 ASP A CA 1
ATOM 1131 C C . ASP A 1 154 ? 21.742 -4.064 -19.630 1.00 86.12 154 ASP A C 1
ATOM 1133 O O . ASP A 1 154 ? 22.094 -4.952 -20.413 1.00 86.12 154 ASP A O 1
ATOM 1137 N N . VAL A 1 155 ? 21.736 -2.777 -19.983 1.00 85.12 155 VAL A N 1
ATOM 1138 C CA . VAL A 1 155 ? 22.170 -2.295 -21.299 1.00 85.12 155 VAL A CA 1
ATOM 1139 C C . VAL A 1 155 ? 23.526 -1.614 -21.164 1.00 85.12 155 VAL A C 1
ATOM 1141 O O . VAL A 1 155 ? 23.639 -0.506 -20.643 1.00 85.12 155 VAL A O 1
ATOM 1144 N N . PHE A 1 156 ? 24.566 -2.264 -21.680 1.00 85.62 156 PHE A N 1
ATOM 1145 C CA . PHE A 1 156 ? 25.916 -1.710 -21.707 1.00 85.62 156 PHE A CA 1
ATOM 1146 C C . PHE A 1 156 ? 26.176 -0.984 -23.030 1.00 85.62 156 PHE A C 1
ATOM 1148 O O . PHE A 1 156 ? 26.079 -1.571 -24.108 1.00 85.62 156 PHE A O 1
ATOM 1155 N N . VAL A 1 157 ? 26.546 0.297 -22.956 1.00 85.81 157 VAL A N 1
ATOM 1156 C CA . VAL A 1 157 ? 26.923 1.098 -24.129 1.00 85.81 157 VAL A CA 1
ATOM 1157 C C . VAL A 1 157 ? 28.443 1.125 -24.248 1.00 85.81 157 VAL A C 1
ATOM 1159 O O . VAL A 1 157 ? 29.128 1.746 -23.439 1.00 85.81 157 VAL A O 1
ATOM 1162 N N . LEU A 1 158 ? 28.981 0.480 -25.284 1.00 86.25 158 LEU A N 1
ATOM 1163 C CA . LEU A 1 158 ? 30.400 0.574 -25.621 1.00 86.25 158 LEU A CA 1
ATOM 1164 C C . LEU A 1 158 ? 30.608 1.692 -26.646 1.00 86.25 158 LEU A C 1
ATOM 1166 O O . LEU A 1 158 ? 30.274 1.550 -27.822 1.00 86.25 158 LEU A O 1
ATOM 1170 N N . GLN A 1 159 ? 31.181 2.811 -26.208 1.00 82.25 159 GLN A N 1
ATOM 1171 C CA . GLN A 1 159 ? 31.682 3.842 -27.114 1.00 82.25 159 GLN A CA 1
ATOM 1172 C C . GLN A 1 159 ? 32.999 3.333 -27.709 1.00 82.25 159 GLN A C 1
ATOM 1174 O O . GLN A 1 159 ? 33.987 3.160 -26.993 1.00 82.25 159 GLN A O 1
ATOM 1179 N N . ARG A 1 160 ? 33.041 3.070 -29.020 1.00 71.38 160 ARG A N 1
ATOM 1180 C CA . ARG A 1 160 ? 34.324 2.834 -29.691 1.00 71.38 160 ARG A CA 1
ATOM 1181 C C . ARG A 1 160 ? 35.094 4.150 -29.633 1.00 71.38 160 ARG A C 1
ATOM 1183 O O . ARG A 1 160 ? 34.668 5.119 -30.251 1.00 71.38 160 ARG A O 1
ATOM 1190 N N . SER A 1 161 ? 36.201 4.178 -28.894 1.00 55.50 161 SER A N 1
ATOM 1191 C CA . SER A 1 161 ? 37.114 5.322 -28.878 1.00 55.50 161 SER A CA 1
ATOM 1192 C C . SER A 1 161 ? 37.744 5.477 -30.265 1.00 55.50 161 SER A C 1
ATOM 1194 O O . SER A 1 161 ? 38.773 4.886 -30.581 1.00 55.50 161 SER A O 1
ATOM 1196 N N . GLY A 1 162 ? 37.053 6.196 -31.141 1.00 54.62 162 GLY A N 1
ATOM 1197 C CA . GLY A 1 162 ? 37.632 6.885 -32.279 1.00 54.62 162 GLY A CA 1
ATOM 1198 C C . GLY A 1 162 ? 37.656 8.359 -31.909 1.00 54.62 162 GLY A C 1
ATOM 1199 O O . GLY A 1 162 ? 36.634 8.871 -31.461 1.00 54.62 162 GLY A O 1
ATOM 1200 N N . MET A 1 163 ? 38.825 8.992 -32.033 1.00 49.47 163 MET A N 1
ATOM 1201 C CA . MET A 1 163 ? 39.092 10.407 -31.746 1.00 49.47 163 MET A CA 1
ATOM 1202 C C . MET A 1 163 ? 37.846 11.287 -31.952 1.00 49.47 163 MET A C 1
ATOM 1204 O O . MET A 1 163 ? 37.435 11.536 -33.086 1.00 49.47 163 MET A O 1
ATOM 1208 N N . ALA A 1 164 ? 37.235 11.742 -30.857 1.00 50.28 164 ALA A N 1
ATOM 1209 C CA . ALA A 1 164 ? 36.146 12.705 -30.926 1.00 50.28 164 ALA A CA 1
ATOM 1210 C C . ALA A 1 164 ? 36.716 14.054 -31.403 1.00 50.28 164 ALA A C 1
ATOM 1212 O O . ALA A 1 164 ? 37.735 14.491 -30.858 1.00 50.28 164 ALA A O 1
ATOM 1213 N N . PRO A 1 165 ? 36.101 14.749 -32.380 1.00 46.59 165 PRO A N 1
ATOM 1214 C CA . PRO A 1 165 ? 36.458 16.136 -32.633 1.00 46.59 165 PRO A CA 1
ATOM 1215 C C . PRO A 1 165 ? 36.142 16.936 -31.364 1.00 46.59 165 PRO A C 1
ATOM 1217 O O . PRO A 1 165 ? 35.036 16.857 -30.823 1.00 46.59 165 PRO A O 1
ATOM 1220 N N . ALA A 1 166 ? 37.139 17.662 -30.858 1.00 51.09 166 ALA A N 1
ATOM 1221 C CA . ALA A 1 166 ? 37.004 18.523 -29.692 1.00 51.09 166 ALA A CA 1
ATOM 1222 C C . ALA A 1 166 ? 35.863 19.530 -29.933 1.00 51.09 166 ALA A C 1
ATOM 1224 O O . ALA A 1 166 ? 36.006 20.457 -30.726 1.00 51.09 166 ALA A O 1
ATOM 1225 N N . GLY A 1 167 ? 34.708 19.311 -29.297 1.00 49.47 167 GLY A N 1
ATOM 1226 C CA . GLY A 1 167 ? 33.541 20.186 -29.442 1.00 49.47 167 GLY A CA 1
ATOM 1227 C C . GLY A 1 167 ? 32.201 19.600 -28.988 1.00 49.47 167 GLY A C 1
ATOM 1228 O O . GLY A 1 167 ? 31.316 20.359 -28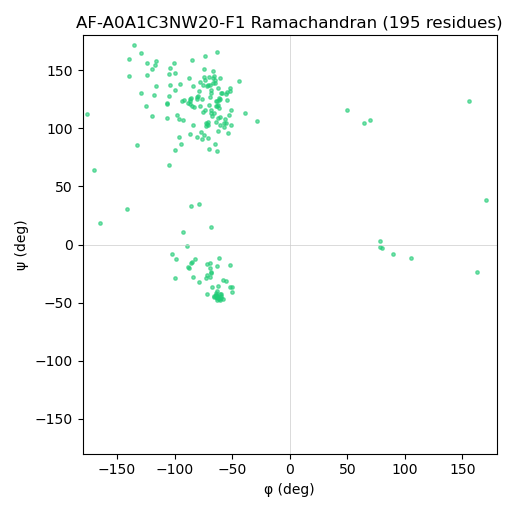.609 1.00 49.47 167 GLY A O 1
ATOM 1229 N N . ALA A 1 168 ? 32.035 18.277 -28.948 1.00 41.06 168 ALA A N 1
ATOM 1230 C CA . ALA A 1 168 ? 30.813 17.664 -28.421 1.00 41.06 168 ALA A CA 1
ATOM 1231 C C . ALA A 1 168 ? 30.992 17.304 -26.939 1.00 41.06 168 ALA A C 1
ATOM 1233 O O . ALA A 1 168 ? 31.410 16.200 -26.593 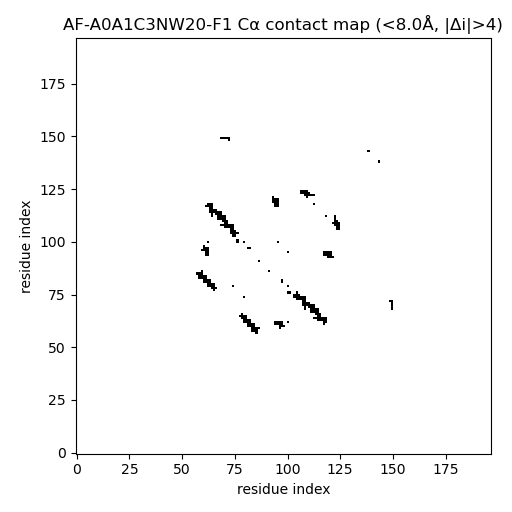1.00 41.06 168 ALA A O 1
ATOM 1234 N N . ALA A 1 169 ? 30.714 18.270 -26.061 1.00 39.84 169 ALA A N 1
ATOM 1235 C CA . ALA A 1 169 ? 30.617 18.037 -24.627 1.00 39.84 169 ALA A CA 1
ATOM 1236 C C . ALA A 1 169 ? 29.651 16.874 -24.342 1.00 39.84 169 ALA A C 1
ATOM 1238 O O . ALA A 1 169 ? 28.541 16.828 -24.872 1.00 39.84 169 ALA A O 1
ATOM 1239 N N . ALA A 1 170 ? 30.092 15.944 -23.495 1.00 47.28 170 ALA A N 1
ATOM 1240 C CA . ALA A 1 170 ? 29.323 14.812 -23.003 1.00 47.28 170 ALA A CA 1
ATOM 1241 C C . ALA A 1 170 ? 28.116 15.287 -22.171 1.00 47.28 170 ALA A C 1
ATOM 1243 O O . ALA A 1 170 ? 28.144 15.307 -20.945 1.00 47.28 170 ALA A O 1
ATOM 1244 N N . ALA A 1 171 ? 27.041 15.678 -22.848 1.00 46.44 171 ALA A N 1
ATOM 1245 C CA . ALA A 1 171 ? 25.731 15.917 -22.264 1.00 46.44 171 ALA A CA 1
ATOM 1246 C C . ALA A 1 171 ? 24.861 14.683 -22.531 1.00 46.44 171 ALA A C 1
ATOM 1248 O O . ALA A 1 171 ? 24.119 14.627 -23.506 1.00 46.44 171 ALA A O 1
ATOM 1249 N N . GLY A 1 172 ? 25.012 13.642 -21.710 1.00 41.62 172 GLY A N 1
ATOM 1250 C CA . GLY A 1 172 ? 24.248 12.409 -21.917 1.00 41.62 172 GLY A CA 1
ATOM 1251 C C . GLY A 1 172 ? 24.671 11.218 -21.069 1.00 41.62 172 GLY A C 1
ATOM 1252 O O . GLY A 1 172 ? 24.696 10.105 -21.570 1.00 41.62 172 GLY A O 1
ATOM 1253 N N . ALA A 1 173 ? 25.039 11.428 -19.806 1.00 42.56 173 ALA A N 1
ATOM 1254 C CA . ALA A 1 173 ? 25.236 10.331 -18.851 1.00 42.56 173 ALA A CA 1
ATOM 1255 C C . ALA A 1 173 ? 24.723 10.698 -17.447 1.00 42.56 173 ALA A C 1
ATOM 1257 O O . ALA A 1 173 ? 25.244 10.238 -16.439 1.00 42.56 173 ALA A O 1
ATOM 1258 N N . ALA A 1 174 ? 23.690 11.541 -17.374 1.00 39.94 174 ALA A N 1
ATOM 1259 C CA . ALA A 1 174 ? 22.981 11.851 -16.134 1.00 39.94 174 ALA A CA 1
ATOM 1260 C C . ALA A 1 174 ? 21.627 11.130 -16.139 1.00 39.94 174 ALA A C 1
ATOM 1262 O O . ALA A 1 174 ? 20.572 11.731 -16.303 1.00 39.94 174 ALA A O 1
ATOM 1263 N N . GLY A 1 175 ? 21.685 9.805 -16.054 1.00 39.41 175 GLY A N 1
ATOM 1264 C CA . GLY A 1 175 ? 20.512 8.934 -16.018 1.00 39.41 175 GLY A CA 1
ATOM 1265 C C . GLY A 1 175 ? 20.844 7.520 -15.549 1.00 39.41 175 GLY A C 1
ATOM 1266 O O . GLY A 1 175 ? 20.086 6.600 -15.810 1.00 39.41 175 GLY A O 1
ATOM 1267 N N . ALA A 1 176 ? 21.986 7.324 -14.887 1.00 44.31 176 ALA A N 1
ATOM 1268 C CA . ALA A 1 176 ? 22.223 6.122 -14.108 1.00 44.31 176 ALA A CA 1
ATOM 1269 C C . ALA A 1 176 ? 21.633 6.387 -12.723 1.00 44.31 176 ALA A C 1
ATOM 1271 O O . ALA A 1 176 ? 22.262 7.028 -11.880 1.00 44.31 176 ALA A O 1
ATOM 1272 N N . GLY A 1 177 ? 20.389 5.954 -12.509 1.00 39.28 177 GLY A N 1
ATOM 1273 C CA . GLY A 1 177 ? 19.887 5.769 -11.157 1.00 39.28 177 GLY A CA 1
ATOM 1274 C C . GLY A 1 177 ? 20.847 4.817 -10.460 1.00 39.28 177 GLY A C 1
ATOM 1275 O O . GLY A 1 177 ? 20.927 3.647 -10.821 1.00 39.28 177 GLY A O 1
ATOM 1276 N N . ALA A 1 178 ? 21.639 5.341 -9.528 1.00 40.41 178 ALA A N 1
ATOM 1277 C CA . ALA A 1 178 ? 22.494 4.533 -8.685 1.00 40.41 178 ALA A CA 1
ATOM 1278 C C . ALA A 1 178 ? 21.588 3.609 -7.867 1.00 40.41 178 ALA A C 1
ATOM 1280 O O . ALA A 1 178 ? 21.031 4.009 -6.845 1.00 40.41 178 ALA A O 1
ATOM 1281 N N . VAL A 1 1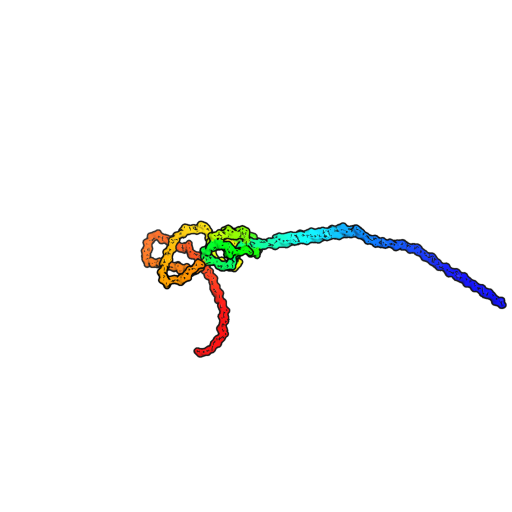79 ? 21.422 2.371 -8.330 1.00 44.12 179 VAL A N 1
ATOM 1282 C CA . VAL A 1 179 ? 20.932 1.289 -7.488 1.00 44.12 179 VAL A CA 1
ATOM 1283 C C . VAL A 1 179 ? 22.082 0.997 -6.535 1.00 44.12 179 VAL A C 1
ATOM 1285 O O . VAL A 1 179 ? 23.023 0.274 -6.857 1.00 44.12 179 VAL A O 1
ATOM 1288 N N . ALA A 1 180 ? 22.062 1.659 -5.379 1.00 40.62 180 ALA A N 1
ATOM 1289 C CA . ALA A 1 180 ? 22.873 1.252 -4.248 1.00 40.62 180 ALA A CA 1
ATOM 1290 C C . ALA A 1 180 ? 22.474 -0.193 -3.946 1.00 40.62 180 ALA A C 1
ATOM 1292 O O . ALA A 1 180 ? 21.370 -0.444 -3.469 1.00 40.62 180 ALA A O 1
ATOM 1293 N N . GLY A 1 181 ? 23.339 -1.136 -4.324 1.00 34.62 181 GLY A N 1
ATOM 1294 C CA . GLY A 1 181 ? 23.091 -2.555 -4.151 1.00 34.62 181 GLY A CA 1
ATOM 1295 C C . GLY A 1 181 ? 22.685 -2.840 -2.711 1.00 34.62 181 GLY A C 1
ATOM 1296 O O . GLY A 1 181 ? 23.479 -2.662 -1.782 1.00 34.62 181 GLY A O 1
ATOM 1297 N N . CYS A 1 182 ? 21.450 -3.307 -2.527 1.00 33.38 182 CYS A N 1
ATOM 1298 C CA . CYS A 1 182 ? 21.132 -4.128 -1.376 1.00 33.38 182 CYS A CA 1
ATOM 1299 C C . CYS A 1 182 ? 22.022 -5.357 -1.500 1.00 33.38 182 CYS A C 1
ATOM 1301 O O . CYS A 1 182 ? 21.804 -6.224 -2.341 1.00 33.38 182 CYS A O 1
ATOM 1303 N N . ARG A 1 183 ? 23.081 -5.351 -0.689 1.00 36.47 183 ARG A N 1
ATOM 1304 C CA . ARG A 1 183 ? 23.892 -6.513 -0.352 1.00 36.47 183 ARG A CA 1
ATOM 1305 C C . ARG A 1 183 ? 22.925 -7.684 -0.193 1.00 36.47 183 ARG A C 1
ATOM 1307 O O . ARG A 1 183 ? 22.078 -7.638 0.700 1.00 36.47 183 ARG A O 1
ATOM 1314 N N . SER A 1 184 ? 23.005 -8.667 -1.086 1.00 39.47 184 SER A N 1
ATOM 1315 C CA . SER A 1 184 ? 22.337 -9.943 -0.889 1.00 39.47 184 SER A CA 1
ATOM 1316 C C . SER A 1 184 ? 22.779 -10.434 0.480 1.00 39.47 184 SER A C 1
ATOM 1318 O O . SER A 1 184 ? 23.963 -10.682 0.706 1.00 39.47 184 SER A O 1
ATOM 1320 N N . ALA A 1 185 ? 21.846 -10.459 1.427 1.00 36.31 185 ALA A N 1
ATOM 1321 C CA . ALA A 1 185 ? 22.050 -11.211 2.640 1.00 36.31 185 ALA A CA 1
ATOM 1322 C C . ALA A 1 185 ? 22.190 -12.662 2.184 1.00 36.31 185 ALA A C 1
ATOM 1324 O O . ALA A 1 185 ? 21.229 -13.253 1.687 1.00 36.31 185 ALA A O 1
ATOM 1325 N N . ASP A 1 186 ? 23.413 -13.177 2.281 1.00 44.41 186 ASP A N 1
ATOM 1326 C CA . ASP A 1 186 ? 23.712 -14.596 2.221 1.00 44.41 186 ASP A CA 1
ATOM 1327 C C . ASP A 1 186 ? 22.837 -15.285 3.269 1.00 44.41 186 ASP A C 1
ATOM 1329 O O . ASP A 1 186 ? 23.143 -15.308 4.463 1.00 44.41 186 ASP A O 1
ATOM 1333 N N . TRP A 1 187 ? 21.694 -15.807 2.835 1.00 39.97 187 TRP A N 1
ATOM 1334 C CA . TRP A 1 187 ? 20.932 -16.745 3.629 1.00 39.97 187 TRP A CA 1
ATOM 1335 C C . TRP A 1 187 ? 21.608 -18.097 3.436 1.00 39.97 187 TRP A C 1
ATOM 1337 O O . TRP A 1 187 ? 21.377 -18.840 2.486 1.00 39.97 187 TRP A O 1
ATOM 1347 N N . ALA A 1 188 ? 22.528 -18.379 4.349 1.00 38.97 188 ALA A N 1
ATOM 1348 C CA . ALA A 1 188 ? 23.050 -19.709 4.556 1.00 38.97 188 ALA A CA 1
ATOM 1349 C C . ALA A 1 188 ? 21.879 -20.656 4.873 1.00 38.97 188 ALA A C 1
ATOM 1351 O O . ALA A 1 188 ? 21.370 -20.696 5.993 1.00 38.97 188 ALA A O 1
ATOM 1352 N N . GLY A 1 189 ? 21.454 -21.423 3.870 1.00 36.44 189 GLY A N 1
ATOM 1353 C CA . GLY A 1 189 ? 20.728 -22.670 4.051 1.00 36.44 189 GLY A CA 1
ATOM 1354 C C . GLY A 1 189 ? 21.738 -23.784 4.294 1.00 36.44 189 GLY A C 1
ATOM 1355 O O . GLY A 1 189 ? 22.411 -24.237 3.374 1.00 36.44 189 GLY A O 1
ATOM 1356 N N . ALA A 1 190 ? 21.868 -24.175 5.556 1.00 42.09 190 ALA A N 1
ATOM 1357 C CA . ALA A 1 190 ? 22.728 -25.243 6.027 1.00 42.09 190 ALA A CA 1
ATOM 1358 C C . ALA A 1 190 ? 22.460 -26.582 5.315 1.00 42.09 190 ALA A C 1
ATOM 1360 O O . ALA A 1 190 ? 21.342 -27.091 5.333 1.00 42.09 190 ALA A O 1
ATOM 1361 N N . ALA A 1 191 ? 23.524 -27.204 4.807 1.00 41.41 191 ALA A N 1
ATOM 1362 C CA . ALA A 1 191 ? 23.620 -28.652 4.669 1.00 41.41 191 ALA A CA 1
ATOM 1363 C C . ALA A 1 191 ? 24.983 -29.087 5.215 1.00 41.41 191 ALA A C 1
ATOM 1365 O O . ALA A 1 191 ? 25.990 -29.174 4.518 1.00 41.41 191 ALA A O 1
ATOM 1366 N N . HIS A 1 192 ? 24.997 -29.295 6.527 1.00 44.41 192 HIS A N 1
ATOM 1367 C CA . HIS A 1 192 ? 25.985 -30.104 7.216 1.00 44.41 192 HIS A CA 1
ATOM 1368 C C . HIS A 1 192 ? 25.753 -31.560 6.783 1.00 44.41 192 HIS A C 1
ATOM 1370 O O . HIS A 1 192 ? 24.697 -32.096 7.101 1.00 44.41 192 HIS A O 1
ATOM 1376 N N . ALA A 1 193 ? 26.707 -32.192 6.096 1.00 39.34 193 ALA A N 1
ATOM 1377 C CA . ALA A 1 193 ? 27.059 -33.602 6.302 1.00 39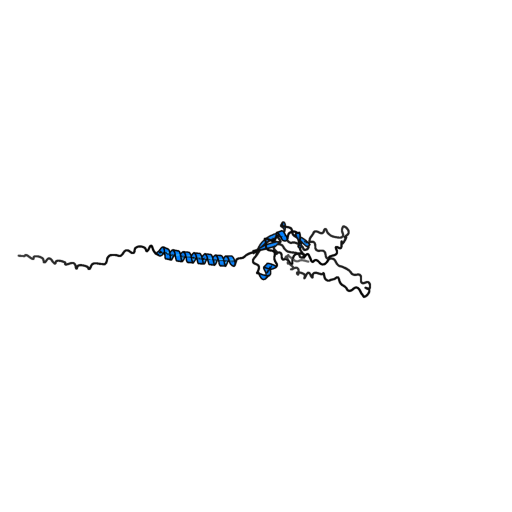.34 193 ALA A CA 1
ATOM 1378 C C . ALA A 1 193 ? 28.265 -34.001 5.431 1.00 39.34 193 ALA A C 1
ATOM 1380 O O . ALA A 1 193 ? 28.180 -34.055 4.213 1.00 39.34 193 ALA A O 1
ATOM 1381 N N . GLU A 1 194 ? 29.368 -34.270 6.137 1.00 45.53 194 GLU A N 1
ATOM 1382 C CA . GLU A 1 194 ? 30.292 -35.401 5.942 1.00 45.53 194 GLU A CA 1
ATOM 1383 C C . GLU A 1 194 ? 31.079 -35.484 4.626 1.00 45.53 194 GLU A C 1
ATOM 1385 O O . GLU A 1 194 ? 30.567 -35.749 3.552 1.00 45.53 194 GLU A O 1
ATOM 1390 N N . ARG A 1 195 ? 32.378 -35.158 4.679 1.00 49.09 195 ARG A N 1
ATOM 1391 C CA . ARG A 1 195 ? 33.480 -36.137 4.795 1.00 49.09 195 ARG A CA 1
ATOM 1392 C C . ARG A 1 195 ? 33.377 -37.275 3.763 1.00 49.09 195 ARG A C 1
ATOM 1394 O O . ARG A 1 195 ? 32.544 -38.155 3.920 1.00 49.09 195 ARG A O 1
ATOM 1401 N N . GLN A 1 196 ? 34.353 -37.351 2.857 1.00 53.56 196 GLN A N 1
ATOM 1402 C CA . GLN A 1 196 ? 35.419 -38.369 2.836 1.00 53.56 196 GLN A CA 1
ATOM 1403 C C . GLN A 1 196 ? 35.979 -38.554 1.407 1.00 53.56 196 GLN A C 1
ATOM 1405 O O . GLN A 1 196 ? 35.234 -38.923 0.506 1.00 53.56 196 GLN A O 1
ATOM 1410 N N . TRP A 1 197 ? 37.304 -38.366 1.316 1.00 50.56 197 TRP A N 1
ATOM 1411 C CA . TRP A 1 197 ? 38.270 -38.676 0.241 1.00 50.56 197 TRP A CA 1
ATOM 1412 C C . TRP A 1 197 ? 38.239 -37.819 -1.026 1.00 50.56 197 TRP A C 1
ATOM 1414 O O . TRP A 1 197 ? 37.449 -38.099 -1.950 1.00 50.56 197 TRP A O 1
#

Mean predicted aligned error: 18.99 Å

Foldseek 3Di:
DDDDDDDPDDPPDDDDDDDDDDDDDDDDPPVVVVVVVVVVVVVVVVVVVVVVVVVVPPFFWFKFFQAKDAAFDADALVRIDIDGDDDDPVCVVFFHGPVCSVVSGRWGFRGIGGHGGTDGPNRTDDPPDDPDDDDDDDDDPPRDDDDDPRDDDDDDDDDDPDPDDPDDPPPPDPPPPPPPDPPPPPPDPDDDDDDDD